Protein AF-V4AJW8-F1 (afdb_monomer)

Structure (mmCIF, N/CA/C/O backbone):
data_AF-V4AJW8-F1
#
_entry.id   AF-V4AJW8-F1
#
loop_
_atom_site.group_PDB
_atom_site.id
_atom_site.type_symbol
_atom_site.label_atom_id
_atom_site.label_alt_id
_atom_site.label_comp_id
_atom_site.label_asym_id
_atom_site.label_entity_id
_atom_site.label_seq_id
_atom_site.pdbx_PDB_ins_code
_atom_site.Cartn_x
_atom_site.Cartn_y
_atom_site.Cartn_z
_atom_site.occupancy
_atom_site.B_iso_or_equiv
_atom_site.auth_seq_id
_atom_site.auth_comp_id
_atom_site.auth_asym_id
_atom_site.auth_atom_id
_atom_site.pdbx_PDB_model_num
ATOM 1 N N . MET A 1 1 ? 20.890 -44.253 -2.745 1.00 39.94 1 MET A N 1
ATOM 2 C CA . MET A 1 1 ? 19.646 -43.599 -2.286 1.00 39.94 1 MET A CA 1
ATOM 3 C C . MET A 1 1 ? 20.013 -42.708 -1.111 1.00 39.94 1 MET A C 1
ATOM 5 O O . MET A 1 1 ? 20.286 -43.226 -0.040 1.00 39.94 1 MET A O 1
ATOM 9 N N . GLY A 1 2 ? 20.185 -41.406 -1.350 1.00 40.75 2 GLY A N 1
ATOM 10 C CA . GLY A 1 2 ? 20.563 -40.445 -0.312 1.00 40.75 2 GLY A CA 1
ATOM 11 C C . GLY A 1 2 ? 19.315 -39.836 0.317 1.00 40.75 2 GLY A C 1
ATOM 12 O O . GLY A 1 2 ? 18.495 -39.264 -0.400 1.00 40.75 2 GLY A O 1
ATOM 13 N N . ASN A 1 3 ? 19.167 -39.984 1.633 1.00 36.94 3 ASN A N 1
ATOM 14 C CA . ASN A 1 3 ? 18.118 -39.325 2.406 1.00 36.94 3 ASN A CA 1
ATOM 15 C C . ASN A 1 3 ? 18.301 -37.806 2.308 1.00 36.94 3 ASN A C 1
ATOM 17 O O . ASN A 1 3 ? 19.356 -37.284 2.668 1.00 36.94 3 ASN A O 1
ATOM 21 N N . ARG A 1 4 ? 17.276 -37.097 1.820 1.00 37.12 4 ARG A N 1
ATOM 22 C CA . ARG A 1 4 ? 17.218 -35.637 1.930 1.00 37.12 4 ARG A CA 1
ATOM 23 C C . ARG A 1 4 ? 17.074 -35.272 3.413 1.00 37.12 4 ARG A C 1
ATOM 25 O O . ARG A 1 4 ? 16.238 -35.883 4.083 1.00 37.12 4 ARG A O 1
ATOM 32 N N . PRO A 1 5 ? 17.862 -34.320 3.936 1.00 43.03 5 PRO A N 1
ATOM 33 C CA . PRO A 1 5 ? 17.690 -33.844 5.300 1.00 43.03 5 PRO A CA 1
ATOM 34 C C . PRO A 1 5 ? 16.292 -33.236 5.435 1.00 43.03 5 PRO A C 1
ATOM 36 O O . PRO A 1 5 ? 15.869 -32.435 4.601 1.00 43.03 5 PRO A O 1
ATOM 39 N N . GLY A 1 6 ? 15.557 -33.689 6.452 1.00 36.72 6 GLY A N 1
ATOM 40 C CA . GLY A 1 6 ? 14.215 -33.203 6.744 1.00 36.72 6 GLY A CA 1
ATOM 41 C C . GLY A 1 6 ? 14.236 -31.698 6.981 1.00 36.72 6 GLY A C 1
ATOM 42 O O . GLY A 1 6 ? 15.128 -31.187 7.660 1.00 36.72 6 GLY A O 1
ATOM 43 N N . HIS A 1 7 ? 13.256 -30.996 6.411 1.00 39.97 7 HIS A N 1
ATOM 44 C CA . HIS A 1 7 ? 12.983 -29.606 6.750 1.00 39.97 7 HIS A CA 1
ATOM 45 C C . HIS A 1 7 ? 12.752 -29.521 8.261 1.00 39.97 7 HIS A C 1
ATOM 47 O O . HIS A 1 7 ? 11.721 -29.961 8.766 1.00 39.97 7 HIS A O 1
ATOM 53 N N . GLN A 1 8 ? 13.738 -29.000 8.990 1.00 39.62 8 GLN A N 1
ATOM 54 C CA . GLN A 1 8 ? 13.546 -28.617 10.378 1.00 39.62 8 GLN A CA 1
ATOM 55 C C . GLN A 1 8 ? 12.497 -27.506 10.392 1.00 39.62 8 GLN A C 1
ATOM 57 O O . GLN A 1 8 ? 12.676 -26.472 9.746 1.00 39.62 8 GLN A O 1
ATOM 62 N N . HIS A 1 9 ? 11.388 -27.749 11.092 1.00 41.84 9 HIS A N 1
ATOM 63 C CA . HIS A 1 9 ? 10.413 -26.720 11.429 1.00 41.84 9 HIS A CA 1
ATOM 64 C C . HIS A 1 9 ? 11.163 -25.625 12.196 1.00 41.84 9 HIS A C 1
ATOM 66 O O . HIS A 1 9 ? 11.508 -25.807 13.361 1.00 41.84 9 HIS A O 1
ATOM 72 N N . ARG A 1 10 ? 11.483 -24.511 11.528 1.00 49.38 10 ARG A N 1
ATOM 73 C CA . ARG A 1 10 ? 11.913 -23.299 12.224 1.00 49.38 10 ARG A CA 1
ATOM 74 C C . ARG A 1 10 ? 10.714 -22.823 13.034 1.00 49.38 10 ARG A C 1
ATOM 76 O O . ARG A 1 10 ? 9.663 -22.547 12.456 1.00 49.38 10 ARG A O 1
ATOM 83 N N . GLU A 1 11 ? 10.863 -22.788 14.353 1.00 46.56 11 GLU A N 1
ATOM 84 C CA . GLU A 1 11 ? 9.905 -22.116 15.225 1.00 46.56 11 GLU A CA 1
ATOM 85 C C . GLU A 1 11 ? 9.761 -20.660 14.769 1.00 46.56 11 GLU A C 1
ATOM 87 O O . GLU A 1 11 ? 10.739 -20.025 14.360 1.00 46.56 11 GLU A O 1
ATOM 92 N N . SER A 1 12 ? 8.521 -20.164 14.762 1.00 48.50 12 SER A N 1
ATOM 93 C CA . SER A 1 12 ? 8.233 -18.779 14.397 1.00 48.50 12 SER A CA 1
ATOM 94 C C . SER A 1 12 ? 9.013 -17.851 15.335 1.00 48.50 12 SER A C 1
ATOM 96 O O . SER A 1 12 ? 8.936 -18.048 16.548 1.00 48.50 12 SER A O 1
ATOM 98 N N . PRO A 1 13 ? 9.740 -16.843 14.820 1.00 54.84 13 PRO A N 1
ATOM 99 C CA . PRO A 1 13 ? 10.517 -15.929 15.657 1.00 54.84 13 PRO A CA 1
ATOM 100 C C . PRO A 1 13 ? 9.647 -15.093 16.610 1.00 54.84 13 PRO A C 1
ATOM 102 O O . PRO A 1 13 ? 10.172 -14.530 17.566 1.00 54.84 13 PRO A O 1
ATOM 105 N N . TYR A 1 14 ? 8.328 -15.047 16.390 1.00 52.28 14 TYR A N 1
ATOM 106 C CA . TYR A 1 14 ? 7.396 -14.279 17.209 1.00 52.28 14 TYR A CA 1
ATOM 107 C C . TYR A 1 14 ? 6.409 -15.182 17.963 1.00 52.28 14 TYR A C 1
ATOM 109 O O . TYR A 1 14 ? 5.739 -16.015 17.336 1.00 52.28 14 TYR A O 1
ATOM 117 N N . PRO A 1 15 ? 6.271 -15.008 19.294 1.00 50.00 15 PRO A N 1
ATOM 118 C CA . PRO A 1 15 ? 5.238 -15.668 20.076 1.00 50.00 15 PRO A CA 1
ATOM 119 C C . PRO A 1 15 ? 3.877 -15.034 19.762 1.00 50.00 15 PRO A C 1
ATOM 121 O O . PRO A 1 15 ? 3.605 -13.890 20.114 1.00 50.00 15 PRO A O 1
ATOM 124 N N . GLY A 1 16 ? 3.007 -15.785 19.096 1.00 60.69 16 GLY A N 1
ATOM 125 C CA . GLY A 1 16 ? 1.659 -15.347 18.755 1.00 60.69 16 GLY A CA 1
ATOM 126 C C . GLY A 1 16 ? 0.885 -16.440 18.023 1.00 60.69 16 GLY A C 1
ATOM 127 O O . GLY A 1 16 ? 1.484 -17.428 17.585 1.00 60.69 16 GLY A O 1
ATOM 128 N N . PRO A 1 17 ? -0.447 -16.307 17.901 1.00 68.12 17 PRO A N 1
ATOM 129 C CA . PRO A 1 17 ? -1.207 -17.180 17.020 1.00 68.12 17 PRO A CA 1
ATOM 130 C C . PRO A 1 17 ? -0.653 -17.050 15.600 1.00 68.12 17 PRO A C 1
ATOM 132 O O . PRO A 1 17 ? -0.341 -15.948 15.149 1.00 68.12 17 PRO A O 1
ATOM 135 N N . SER A 1 18 ? -0.517 -18.175 14.897 1.00 75.25 18 SER A N 1
ATOM 136 C CA . SER A 1 18 ? -0.103 -18.139 13.499 1.00 75.25 18 SER A CA 1
ATOM 137 C C . SER A 1 18 ? -1.112 -17.307 12.700 1.00 75.25 18 SER A C 1
ATOM 139 O O . SER A 1 18 ? -2.313 -17.569 12.813 1.00 75.25 18 SER A O 1
ATOM 141 N N . PRO A 1 19 ? -0.661 -16.308 11.923 1.00 81.75 19 PRO A N 1
ATOM 142 C CA . PRO A 1 19 ? -1.558 -15.566 11.050 1.00 81.75 19 PRO A CA 1
ATOM 143 C C . PRO A 1 19 ? -2.215 -16.527 10.052 1.00 81.75 19 PRO A C 1
ATOM 145 O O . PRO A 1 19 ? -1.544 -17.376 9.461 1.00 81.75 19 PRO A O 1
ATOM 148 N N . ASP A 1 20 ? -3.532 -16.403 9.886 1.00 88.75 20 ASP A N 1
ATOM 149 C CA . ASP A 1 20 ? -4.281 -17.137 8.866 1.00 88.75 20 ASP A CA 1
ATOM 150 C C . ASP A 1 20 ? -4.356 -16.278 7.600 1.00 88.75 20 ASP A C 1
ATOM 152 O O . ASP A 1 20 ? -4.819 -15.133 7.635 1.00 88.75 20 ASP A O 1
ATOM 156 N N . TYR A 1 21 ? -3.865 -16.825 6.490 1.00 88.94 21 TYR A N 1
ATOM 157 C CA . TYR A 1 21 ? -3.778 -16.140 5.206 1.00 88.94 21 TYR A CA 1
ATOM 158 C C . TYR A 1 21 ? -4.666 -16.812 4.167 1.00 88.94 21 TYR A C 1
ATOM 160 O O . TYR A 1 21 ? -4.736 -18.037 4.067 1.00 88.94 21 TYR A O 1
ATOM 168 N N . ARG A 1 22 ? -5.278 -15.996 3.308 1.00 90.44 22 ARG A N 1
ATOM 169 C CA . ARG A 1 22 ? -6.005 -16.461 2.125 1.00 90.44 22 ARG A CA 1
ATOM 170 C C . ARG A 1 22 ? -5.454 -15.817 0.872 1.00 90.44 22 ARG A C 1
ATOM 172 O O . ARG A 1 22 ? -5.307 -14.602 0.802 1.00 90.44 22 ARG A O 1
ATOM 179 N N . PHE A 1 23 ? -5.227 -16.650 -0.131 1.00 89.25 23 PHE A N 1
ATOM 180 C CA . PHE A 1 23 ? -4.719 -16.248 -1.433 1.00 89.25 23 PHE A CA 1
ATOM 181 C C . PHE A 1 23 ? -5.858 -16.312 -2.443 1.00 89.25 23 PHE A C 1
ATOM 183 O O . PHE A 1 23 ? -6.475 -17.364 -2.624 1.00 89.25 23 PHE A O 1
ATOM 190 N N . ILE A 1 24 ? -6.152 -15.187 -3.086 1.00 87.75 24 ILE A N 1
ATOM 191 C CA . ILE A 1 24 ? -7.233 -15.073 -4.064 1.00 87.75 24 ILE A CA 1
ATOM 192 C C . ILE A 1 24 ? -6.617 -14.704 -5.399 1.00 87.75 24 ILE A C 1
ATOM 194 O O . ILE A 1 24 ? -6.067 -13.618 -5.563 1.00 87.75 24 ILE A O 1
ATOM 198 N N . ASN A 1 25 ? -6.738 -15.607 -6.365 1.00 86.31 25 ASN A N 1
ATOM 199 C CA . ASN A 1 25 ? -6.319 -15.328 -7.728 1.00 86.31 25 ASN A CA 1
ATOM 200 C C . ASN A 1 25 ? -7.398 -14.487 -8.420 1.00 86.31 25 ASN A C 1
ATOM 202 O O . ASN A 1 25 ? -8.564 -14.879 -8.481 1.00 86.31 25 ASN A O 1
ATOM 206 N N . LEU A 1 26 ? -6.995 -13.335 -8.941 1.00 82.25 26 LEU A N 1
ATOM 207 C CA . LEU A 1 26 ? -7.813 -12.424 -9.722 1.00 82.25 26 LEU A CA 1
ATOM 208 C C . LEU A 1 26 ? -7.323 -12.441 -11.164 1.00 82.25 26 LEU A C 1
ATOM 210 O O . LEU A 1 26 ? -6.130 -12.307 -11.439 1.00 82.25 26 LEU A O 1
ATOM 214 N N . GLU A 1 27 ? -8.257 -12.541 -12.098 1.00 74.62 27 GLU A N 1
ATOM 215 C CA . GLU A 1 27 ? -7.970 -12.317 -13.507 1.00 74.62 27 GLU A CA 1
ATOM 216 C C . GLU A 1 27 ? -8.371 -10.883 -13.858 1.00 74.62 27 GLU A C 1
ATOM 218 O O . GLU A 1 27 ? -9.549 -10.521 -13.810 1.00 74.62 27 GLU A O 1
ATOM 223 N N . ILE A 1 28 ? -7.385 -10.053 -14.198 1.00 68.56 28 ILE A N 1
ATOM 224 C CA . ILE A 1 28 ? -7.622 -8.699 -14.701 1.00 68.56 28 ILE A CA 1
ATOM 225 C C . ILE A 1 28 ? -7.338 -8.719 -16.203 1.00 68.56 28 ILE A C 1
ATOM 227 O O . ILE A 1 28 ? -6.232 -9.057 -16.633 1.00 68.56 28 ILE A O 1
ATOM 231 N N . GLY A 1 29 ? -8.354 -8.414 -17.013 1.00 60.91 29 GLY A N 1
ATOM 232 C CA . GLY A 1 29 ? -8.179 -8.256 -18.454 1.00 60.91 29 GLY A CA 1
ATOM 233 C C . GLY A 1 29 ? -7.356 -7.005 -18.755 1.00 60.91 29 GLY A C 1
ATOM 234 O O . GLY A 1 29 ? -7.620 -5.943 -18.194 1.00 60.91 29 GLY A O 1
ATOM 235 N N . ALA A 1 30 ? -6.368 -7.105 -19.643 1.00 56.78 30 ALA A N 1
ATOM 236 C CA . ALA A 1 30 ? -5.599 -5.947 -20.085 1.00 56.78 30 ALA A CA 1
ATOM 237 C C . ALA A 1 30 ? -6.527 -4.875 -20.684 1.00 56.78 30 ALA A C 1
ATOM 239 O O . ALA A 1 30 ? -7.340 -5.162 -21.562 1.00 56.78 30 ALA A O 1
ATOM 240 N N . GLY A 1 31 ? -6.420 -3.644 -20.180 1.00 54.81 31 GLY A N 1
ATOM 241 C CA . GLY A 1 31 ? -7.263 -2.519 -20.595 1.00 54.81 31 GLY A CA 1
ATOM 242 C C . GLY A 1 31 ? -8.687 -2.523 -20.026 1.00 54.81 31 GLY A C 1
ATOM 243 O O . GLY A 1 31 ? -9.440 -1.597 -20.316 1.00 54.81 31 GLY A O 1
ATOM 244 N N . GLN A 1 32 ? -9.069 -3.514 -19.212 1.00 54.81 32 GLN A N 1
ATOM 245 C CA . GLN A 1 32 ? -10.285 -3.425 -18.406 1.00 54.81 32 GLN A CA 1
ATOM 246 C C . GLN A 1 32 ? -9.971 -2.755 -17.074 1.00 54.81 32 GLN A C 1
ATOM 248 O O . GLN A 1 32 ? -9.013 -3.106 -16.384 1.00 54.81 32 GLN A O 1
ATOM 253 N N . GLU A 1 33 ? -10.807 -1.788 -16.705 1.00 58.75 33 GLU A N 1
ATOM 254 C CA . GLU A 1 33 ? -10.824 -1.261 -15.351 1.00 58.75 33 GLU A CA 1
ATOM 255 C C . GLU A 1 33 ? -11.027 -2.412 -14.359 1.00 58.75 33 GLU A C 1
ATOM 257 O O . GLU A 1 33 ? -11.889 -3.273 -14.548 1.00 58.75 33 GLU A O 1
ATOM 262 N N . MET A 1 34 ? -10.282 -2.405 -13.255 1.00 60.19 34 MET A N 1
ATOM 263 C CA . MET A 1 34 ? -10.395 -3.403 -12.185 1.00 60.19 34 MET A CA 1
ATOM 264 C C . MET A 1 34 ? -11.781 -3.414 -11.477 1.00 60.19 34 MET A C 1
ATOM 266 O O . MET A 1 34 ? -12.018 -4.175 -10.540 1.00 60.19 34 MET A O 1
ATOM 270 N N . MET A 1 35 ? -12.729 -2.589 -11.927 1.00 57.59 35 MET A N 1
ATOM 271 C CA . MET A 1 35 ? -13.575 -1.736 -11.084 1.00 57.59 35 MET A CA 1
ATOM 272 C C . MET A 1 35 ? -14.944 -2.299 -10.669 1.00 57.59 35 MET A C 1
ATOM 274 O O . MET A 1 35 ? -15.803 -1.539 -10.244 1.00 57.59 35 MET A O 1
ATOM 278 N N . SER A 1 36 ? -15.203 -3.608 -10.711 1.00 57.16 36 SER A N 1
ATOM 279 C CA . SER A 1 36 ? -16.405 -4.112 -10.000 1.00 57.16 36 SER A CA 1
ATOM 280 C C . SER A 1 36 ? -16.316 -5.567 -9.581 1.00 57.16 36 SER A C 1
ATOM 282 O O . SER A 1 36 ? -16.271 -5.863 -8.391 1.00 57.16 36 SER A O 1
ATOM 284 N N . ARG A 1 37 ? -16.223 -6.492 -10.542 1.00 60.62 37 ARG A N 1
ATOM 285 C CA . ARG A 1 37 ? -16.269 -7.936 -10.248 1.00 60.62 37 ARG A CA 1
ATOM 286 C C . ARG A 1 37 ? -15.126 -8.404 -9.346 1.00 60.62 37 ARG A C 1
ATOM 288 O O . ARG A 1 37 ? -15.341 -9.231 -8.464 1.00 60.62 37 ARG A O 1
ATOM 295 N N . ASN A 1 38 ? -13.929 -7.856 -9.548 1.00 74.62 38 ASN A N 1
ATOM 296 C CA . ASN A 1 38 ? -12.764 -8.200 -8.735 1.00 74.62 38 ASN A CA 1
ATOM 297 C C . ASN A 1 38 ? -12.835 -7.539 -7.352 1.00 74.62 38 ASN A C 1
ATOM 299 O O . ASN A 1 38 ? -12.497 -8.173 -6.358 1.00 74.62 38 ASN A O 1
ATOM 303 N N . VAL A 1 39 ? -13.367 -6.316 -7.268 1.00 78.56 39 VAL A N 1
ATOM 304 C CA . VAL A 1 39 ? -13.577 -5.609 -5.995 1.00 78.56 39 VAL A CA 1
ATOM 305 C C . VAL A 1 39 ? -14.578 -6.347 -5.115 1.00 78.56 39 VAL A C 1
ATOM 307 O O . VAL A 1 39 ? -14.312 -6.555 -3.939 1.00 78.56 39 VAL A O 1
ATOM 310 N N . GLU A 1 40 ? -15.695 -6.811 -5.678 1.00 81.88 40 GLU A N 1
ATOM 311 C CA . GLU A 1 40 ? -16.688 -7.604 -4.943 1.00 81.88 40 GLU A CA 1
ATOM 312 C C . GLU A 1 40 ? -16.109 -8.926 -4.429 1.00 81.88 40 GLU A C 1
ATOM 314 O O . GLU A 1 40 ? -16.401 -9.335 -3.302 1.00 81.88 40 GLU A O 1
ATOM 319 N N . ALA A 1 41 ? -15.273 -9.593 -5.234 1.00 85.25 41 ALA A N 1
ATOM 320 C CA . ALA A 1 41 ? -14.595 -10.817 -4.822 1.00 85.25 41 ALA A CA 1
ATOM 321 C C . ALA A 1 41 ? -13.670 -10.570 -3.619 1.00 85.25 41 ALA A C 1
ATOM 323 O O . ALA A 1 41 ? -13.691 -11.352 -2.670 1.00 85.25 41 ALA A O 1
ATOM 324 N N . LEU A 1 42 ? -12.924 -9.462 -3.621 1.00 87.12 42 LEU A N 1
ATOM 325 C CA . LEU A 1 42 ? -12.066 -9.062 -2.503 1.00 87.12 42 LEU A CA 1
ATOM 326 C C . LEU A 1 42 ? -12.877 -8.634 -1.274 1.00 87.12 42 LEU A C 1
ATOM 328 O O . LEU A 1 42 ? -12.633 -9.112 -0.165 1.00 87.12 42 LEU A O 1
ATOM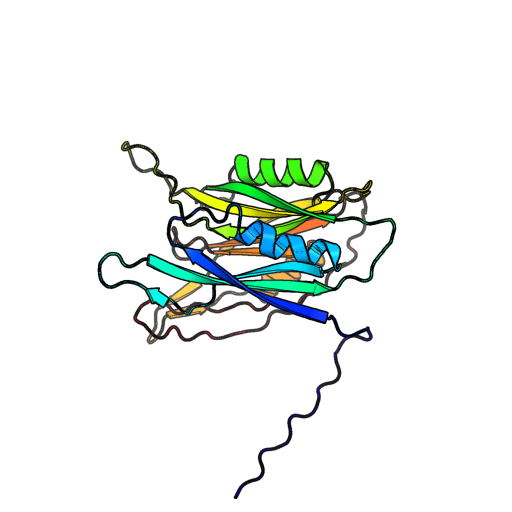 332 N N . ALA A 1 43 ? -13.882 -7.782 -1.472 1.00 88.69 43 ALA A N 1
ATOM 333 C CA . ALA A 1 43 ? -14.702 -7.215 -0.408 1.00 88.69 43 ALA A CA 1
ATOM 334 C C . ALA A 1 43 ? -15.555 -8.268 0.312 1.00 88.69 43 ALA A C 1
ATOM 336 O O . ALA A 1 43 ? -15.823 -8.119 1.502 1.00 88.69 43 ALA A O 1
ATOM 337 N N . ARG A 1 44 ? -15.949 -9.367 -0.351 1.00 90.62 44 ARG A N 1
ATOM 338 C CA . ARG A 1 44 ? -16.728 -10.449 0.282 1.00 90.62 44 ARG A CA 1
ATOM 339 C C . ARG A 1 44 ? -16.057 -10.990 1.544 1.00 90.62 44 ARG A C 1
ATOM 341 O O . ARG A 1 44 ? -16.740 -11.293 2.520 1.00 90.62 44 ARG A O 1
ATOM 348 N N . HIS A 1 45 ? -14.730 -11.068 1.539 1.00 91.31 45 HIS A N 1
ATOM 349 C CA . HIS A 1 45 ? -13.964 -11.628 2.647 1.00 91.31 45 HIS A CA 1
ATOM 350 C C . HIS A 1 45 ? -13.881 -10.703 3.867 1.00 91.31 45 HIS A C 1
ATOM 352 O O . HIS A 1 45 ? -13.593 -11.177 4.967 1.00 91.31 45 HIS A O 1
ATOM 358 N N . TYR A 1 46 ? -14.228 -9.421 3.725 1.00 92.25 46 TYR A N 1
ATOM 359 C CA . TYR A 1 46 ? -14.265 -8.498 4.858 1.00 92.25 46 TYR A CA 1
ATOM 360 C C . TYR A 1 46 ? -15.327 -8.877 5.894 1.00 92.25 46 TYR A C 1
ATOM 362 O O . TYR A 1 46 ? -15.099 -8.672 7.088 1.00 92.25 46 TYR A O 1
ATOM 370 N N . ASN A 1 47 ? -16.424 -9.504 5.455 1.00 89.12 47 ASN A N 1
ATOM 371 C CA . ASN A 1 47 ? -17.470 -10.038 6.334 1.00 89.12 47 ASN A CA 1
ATOM 372 C C . ASN A 1 47 ? -17.007 -11.264 7.138 1.00 89.12 47 ASN A C 1
ATOM 374 O O . ASN A 1 47 ? -17.627 -11.626 8.132 1.00 89.12 47 ASN A O 1
ATOM 378 N N . GLU A 1 48 ? -15.912 -11.900 6.719 1.00 91.19 48 GLU A N 1
ATOM 379 C CA . GLU A 1 48 ? -15.298 -13.048 7.392 1.00 91.19 48 GLU A CA 1
ATOM 380 C C . GLU A 1 48 ? -14.085 -12.632 8.246 1.00 91.19 48 GLU A C 1
ATOM 382 O O . GLU A 1 48 ? -13.315 -13.481 8.686 1.00 91.19 48 GLU A O 1
ATOM 387 N N . ASN A 1 49 ? -13.910 -11.325 8.480 1.00 90.19 49 ASN A N 1
ATOM 388 C CA . ASN A 1 49 ? -12.775 -10.711 9.184 1.00 90.19 49 ASN A CA 1
ATOM 389 C C . ASN A 1 49 ? -11.413 -10.882 8.500 1.00 90.19 49 ASN A C 1
ATOM 391 O O . ASN A 1 49 ? -10.369 -10.685 9.118 1.00 90.19 49 ASN A O 1
ATOM 395 N N . PHE A 1 50 ? -11.408 -11.185 7.206 1.00 92.81 50 PHE A N 1
ATOM 396 C CA . PHE A 1 50 ? -10.203 -11.096 6.395 1.00 92.81 50 PHE A CA 1
ATOM 397 C C . PHE A 1 50 ? -10.039 -9.665 5.876 1.00 92.81 50 PHE A C 1
ATOM 399 O O . PHE A 1 50 ? -11.001 -9.037 5.428 1.00 92.81 50 PHE A O 1
ATOM 406 N N . ARG A 1 51 ? -8.818 -9.137 5.948 1.00 92.31 51 ARG A N 1
ATOM 407 C CA . ARG A 1 51 ? -8.445 -7.822 5.413 1.00 92.31 51 ARG A CA 1
ATOM 408 C C . ARG A 1 51 ? -7.437 -8.002 4.298 1.00 92.31 51 ARG A C 1
ATOM 410 O O . ARG A 1 51 ? -6.568 -8.866 4.407 1.00 92.31 51 ARG A O 1
ATOM 417 N N . LEU A 1 52 ? -7.558 -7.195 3.250 1.00 93.00 52 LEU A N 1
ATOM 418 C CA . LEU A 1 52 ? -6.558 -7.176 2.193 1.00 93.00 52 LEU A CA 1
ATOM 419 C C . LEU A 1 52 ? -5.235 -6.678 2.782 1.00 93.00 52 LEU A C 1
ATOM 421 O O . LEU A 1 52 ? -5.205 -5.653 3.458 1.00 93.00 52 LEU A O 1
ATOM 425 N N . LEU A 1 53 ? -4.172 -7.451 2.572 1.00 90.25 53 LEU A N 1
ATOM 426 C CA . LEU A 1 53 ? -2.816 -7.114 2.992 1.00 90.25 53 LEU A CA 1
ATOM 427 C C . LEU A 1 53 ? -2.043 -6.488 1.833 1.00 90.25 53 LEU A C 1
ATOM 429 O O . LEU A 1 53 ? -1.454 -5.430 2.001 1.00 90.25 53 LEU A O 1
ATOM 433 N N . CYS A 1 54 ? -2.065 -7.135 0.668 1.00 88.25 54 CYS A N 1
ATOM 434 C CA . CYS A 1 54 ? -1.452 -6.632 -0.556 1.00 88.25 54 CYS A CA 1
ATOM 435 C C . CYS A 1 54 ? -2.054 -7.310 -1.793 1.00 88.25 54 CYS A C 1
ATOM 437 O O . CYS A 1 54 ? -2.725 -8.350 -1.700 1.00 88.25 54 CYS A O 1
ATOM 439 N N . LEU A 1 55 ? -1.791 -6.721 -2.958 1.00 86.88 55 LEU A N 1
ATOM 440 C CA . LEU A 1 55 ? -2.038 -7.320 -4.260 1.00 86.88 55 LEU A CA 1
ATOM 441 C C . LEU A 1 55 ? -0.687 -7.559 -4.939 1.00 86.88 55 LEU A C 1
ATOM 443 O O . LEU A 1 55 ? 0.163 -6.686 -4.951 1.00 86.88 55 LEU A O 1
ATOM 447 N N . ASN A 1 56 ? -0.474 -8.756 -5.480 1.00 81.19 56 ASN A N 1
ATOM 448 C CA . ASN A 1 56 ? 0.759 -9.094 -6.182 1.00 81.19 56 ASN A CA 1
ATOM 449 C C . ASN A 1 56 ? 0.457 -9.455 -7.632 1.00 81.19 56 ASN A C 1
ATOM 451 O O . ASN A 1 56 ? -0.332 -10.363 -7.908 1.00 81.19 56 ASN A O 1
ATOM 455 N N . LYS A 1 57 ? 1.137 -8.806 -8.578 1.00 74.69 57 LYS A N 1
ATOM 456 C CA . LYS A 1 57 ? 1.132 -9.228 -9.984 1.00 74.69 57 LYS A CA 1
ATOM 457 C C . LYS A 1 57 ? 1.950 -10.507 -10.117 1.00 74.69 57 LYS A C 1
ATOM 459 O O . LYS A 1 57 ? 3.149 -10.519 -9.856 1.00 74.69 57 LYS A O 1
ATOM 464 N N . THR A 1 58 ? 1.314 -11.594 -10.540 1.00 66.50 58 THR A N 1
ATOM 465 C CA . THR A 1 58 ? 2.026 -12.847 -10.809 1.00 66.50 58 THR A CA 1
ATOM 466 C C . THR A 1 58 ? 2.521 -12.858 -12.255 1.00 66.50 58 THR A C 1
ATOM 468 O O . THR A 1 58 ? 1.822 -12.434 -13.174 1.00 66.50 58 THR A O 1
ATOM 471 N N . LEU A 1 59 ? 3.744 -13.345 -12.470 1.00 56.84 59 LEU A N 1
ATOM 472 C CA . LEU A 1 59 ? 4.463 -13.265 -13.754 1.00 56.84 59 LEU A CA 1
ATOM 473 C C . LEU A 1 59 ? 3.900 -14.169 -14.869 1.00 56.84 59 LEU A C 1
ATOM 475 O O . LEU A 1 59 ? 4.488 -14.272 -15.941 1.00 56.84 59 LEU A O 1
ATOM 479 N N . SER A 1 60 ? 2.768 -14.838 -14.652 1.00 54.97 60 SER A N 1
ATOM 480 C CA . SER A 1 60 ? 2.210 -15.791 -15.614 1.00 54.97 60 SER A CA 1
ATOM 481 C C . SER A 1 60 ? 1.282 -15.096 -16.614 1.00 54.97 60 SER A C 1
ATOM 483 O O . SER A 1 60 ? 0.070 -15.072 -16.454 1.00 54.97 60 SER A O 1
ATOM 485 N N . GLN A 1 61 ? 1.822 -14.528 -17.693 1.00 53.12 61 GLN A N 1
ATOM 486 C CA . GLN A 1 61 ? 0.961 -14.040 -18.775 1.00 53.12 61 GLN A CA 1
ATOM 487 C C . GLN A 1 61 ? 0.270 -15.227 -19.456 1.00 53.12 61 GLN A C 1
ATOM 489 O O . GLN A 1 61 ? 0.922 -16.130 -19.977 1.00 53.12 61 GLN A O 1
ATOM 494 N N . THR A 1 62 ? -1.063 -15.235 -19.460 1.00 51.66 62 THR A N 1
ATOM 495 C CA . THR A 1 62 ? -1.836 -16.213 -20.235 1.00 51.66 62 THR A CA 1
ATOM 496 C C . THR A 1 62 ? -2.453 -15.520 -21.441 1.00 51.66 62 THR A C 1
ATOM 498 O O . THR A 1 62 ? -3.292 -14.625 -21.319 1.00 51.66 62 THR A O 1
ATOM 501 N N . HIS A 1 63 ? -2.021 -15.929 -22.634 1.00 51.00 63 HIS A N 1
ATOM 502 C CA . HIS A 1 63 ? -2.659 -15.532 -23.883 1.00 51.00 63 HIS A CA 1
ATOM 503 C C . HIS A 1 63 ? -3.922 -16.370 -24.081 1.00 51.00 63 HIS A C 1
ATOM 505 O O . HIS A 1 63 ? -3.852 -17.596 -24.163 1.00 51.00 63 HIS A O 1
ATOM 511 N N . SER A 1 64 ? -5.081 -15.717 -24.174 1.00 48.28 64 SER A N 1
ATOM 512 C CA . SER A 1 64 ? -6.336 -16.383 -24.521 1.00 48.28 64 SER A CA 1
ATOM 513 C C . SER A 1 64 ? -6.955 -15.752 -25.769 1.00 48.28 64 SER A C 1
ATOM 515 O O . SER A 1 64 ? -7.147 -14.536 -25.822 1.00 48.28 64 SER A O 1
ATOM 517 N N . GLY A 1 65 ? -7.266 -16.592 -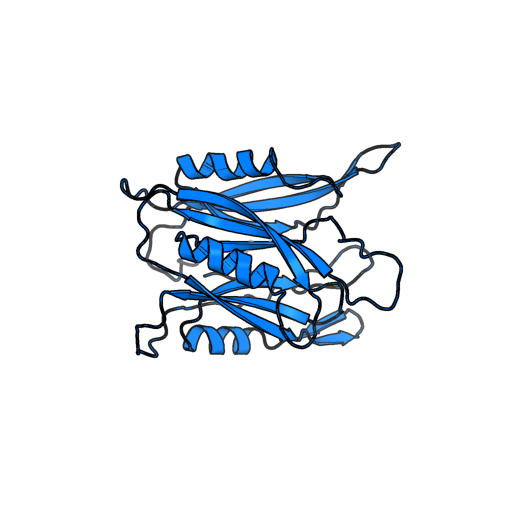26.766 1.00 47.19 65 GLY A N 1
ATOM 518 C CA . GLY A 1 65 ? -8.008 -16.236 -27.983 1.00 47.19 65 GLY A CA 1
ATOM 519 C C . GLY A 1 65 ? -7.195 -16.293 -29.287 1.00 47.19 65 GLY A C 1
ATOM 520 O O . GLY A 1 65 ? -6.084 -15.786 -29.363 1.00 47.19 65 GLY A O 1
ATOM 521 N N . MET A 1 66 ? -7.781 -16.880 -30.343 1.00 50.69 66 MET A N 1
ATOM 522 C CA . MET A 1 66 ? -7.185 -16.983 -31.693 1.00 50.69 66 MET A CA 1
ATOM 523 C C . MET A 1 66 ? -7.344 -15.717 -32.559 1.00 50.69 66 MET A C 1
ATOM 525 O O . MET A 1 66 ? -6.702 -15.620 -33.599 1.00 50.69 66 MET A O 1
ATOM 529 N N . VAL A 1 67 ? -8.209 -14.768 -32.176 1.00 54.88 67 VAL A N 1
ATOM 530 C CA . VAL A 1 67 ? -8.626 -13.648 -33.058 1.00 54.88 67 VAL A CA 1
ATOM 531 C C . VAL A 1 67 ? -8.488 -12.268 -32.393 1.00 54.88 67 VAL A C 1
ATOM 533 O O . VAL A 1 67 ? -8.452 -11.247 -33.070 1.00 54.88 67 VAL A O 1
ATOM 536 N N . SER A 1 68 ? -8.340 -12.218 -31.068 1.00 45.44 68 SER A N 1
ATOM 537 C CA . SER A 1 68 ? -7.981 -11.013 -30.318 1.00 45.44 68 SER A CA 1
ATOM 538 C C . SER A 1 68 ? -7.290 -11.463 -29.029 1.00 45.44 68 SER A C 1
ATOM 540 O O . SER A 1 68 ? -7.955 -12.086 -28.197 1.00 45.44 68 SER A O 1
ATOM 542 N N . PRO A 1 69 ? -5.970 -11.260 -28.873 1.00 51.97 69 PRO A N 1
ATOM 543 C CA . PRO A 1 69 ? -5.273 -11.702 -27.676 1.00 51.97 69 PRO A CA 1
ATOM 544 C C . PRO A 1 69 ? -5.722 -10.829 -26.503 1.00 51.97 69 PRO A C 1
ATOM 546 O O . PRO A 1 69 ? -5.269 -9.699 -26.342 1.00 51.97 69 PRO A O 1
ATOM 549 N N . THR A 1 70 ? -6.621 -11.353 -25.669 1.00 52.56 70 THR A N 1
ATOM 550 C CA . THR A 1 70 ? -6.871 -10.743 -24.362 1.00 52.56 70 THR A CA 1
ATOM 551 C C . THR A 1 70 ? -5.746 -11.204 -23.451 1.00 52.56 70 THR A C 1
ATOM 553 O O . THR A 1 70 ? -5.673 -12.382 -23.099 1.00 52.56 70 THR A O 1
ATOM 556 N N . ILE A 1 71 ? -4.836 -10.293 -23.111 1.00 55.34 71 ILE A N 1
ATOM 557 C CA . ILE A 1 71 ? -3.794 -10.565 -22.123 1.00 55.34 71 ILE A CA 1
ATOM 558 C C . ILE A 1 71 ? -4.480 -10.549 -20.758 1.00 55.34 71 ILE A C 1
ATOM 560 O O . ILE A 1 71 ? -5.005 -9.518 -20.336 1.00 55.34 71 ILE A O 1
ATOM 564 N N . LYS A 1 72 ? -4.524 -11.698 -20.083 1.00 60.59 72 LYS A N 1
ATOM 565 C CA . LYS A 1 72 ? -4.920 -11.755 -18.676 1.00 60.59 72 LYS A CA 1
ATOM 566 C C . LYS A 1 72 ? -3.667 -11.593 -17.833 1.00 60.59 72 LYS A C 1
ATOM 568 O O . LYS A 1 72 ? -2.716 -12.356 -17.999 1.00 60.59 72 LYS A O 1
ATOM 573 N N . VAL A 1 73 ? -3.675 -10.605 -16.943 1.00 61.00 73 VAL A N 1
ATOM 574 C CA . VAL A 1 73 ? -2.627 -10.441 -15.934 1.00 61.00 73 VAL A CA 1
ATOM 575 C C . VAL A 1 73 ? -3.145 -11.090 -14.653 1.00 61.00 73 VAL A C 1
ATOM 577 O O . VAL A 1 73 ? -4.066 -10.544 -14.031 1.00 61.00 73 VAL A O 1
ATOM 580 N N . PRO A 1 74 ? -2.636 -12.273 -14.268 1.00 69.19 74 PRO A N 1
ATOM 581 C CA . PRO A 1 74 ? -3.039 -12.885 -13.019 1.00 69.19 74 PRO A CA 1
ATOM 582 C C . PRO A 1 74 ? -2.472 -12.074 -11.861 1.00 69.19 74 PRO A C 1
ATOM 584 O O . PRO A 1 74 ? -1.265 -11.851 -11.749 1.00 69.19 74 PRO A O 1
ATOM 587 N N . ASN A 1 75 ? -3.367 -11.622 -10.998 1.00 77.81 75 ASN A N 1
ATOM 588 C CA . ASN A 1 75 ? -3.028 -10.978 -9.743 1.00 77.81 75 ASN A CA 1
ATOM 589 C C . ASN A 1 75 ? -3.370 -11.941 -8.610 1.00 77.81 75 ASN A C 1
ATOM 591 O O . ASN A 1 75 ? -4.325 -12.707 -8.708 1.00 77.81 75 ASN A O 1
ATOM 595 N N . GLN A 1 76 ? -2.603 -11.907 -7.534 1.00 84.62 76 GLN A N 1
ATOM 596 C CA . GLN A 1 76 ? -2.890 -12.646 -6.321 1.00 84.62 76 GLN A CA 1
ATOM 597 C C . GLN A 1 76 ? -3.088 -11.647 -5.192 1.00 84.62 76 GLN A C 1
ATOM 599 O O . GLN A 1 76 ? -2.152 -10.963 -4.788 1.00 84.62 76 GLN A O 1
ATOM 604 N N . ALA A 1 77 ? -4.312 -11.564 -4.687 1.00 88.25 77 ALA A N 1
ATOM 605 C CA . ALA A 1 77 ? -4.586 -10.851 -3.454 1.00 88.25 77 ALA A CA 1
ATOM 606 C C . ALA A 1 77 ? -4.249 -11.744 -2.268 1.00 88.25 77 ALA A C 1
ATOM 608 O O . ALA A 1 77 ? -4.642 -12.915 -2.229 1.00 88.25 77 ALA A O 1
ATOM 609 N N . ILE A 1 78 ? -3.540 -11.173 -1.302 1.00 90.00 78 ILE A N 1
ATOM 610 C CA . ILE A 1 78 ? -3.238 -11.816 -0.032 1.00 90.00 78 ILE A CA 1
ATOM 611 C C . ILE A 1 78 ? -4.107 -11.143 1.017 1.00 90.00 78 ILE A C 1
ATOM 613 O O . ILE A 1 78 ? -3.987 -9.946 1.265 1.00 90.00 78 ILE A O 1
ATOM 617 N N . ASN A 1 79 ? -4.985 -11.920 1.635 1.00 90.00 79 ASN A N 1
ATOM 618 C CA . ASN A 1 79 ? -5.799 -11.476 2.750 1.00 90.00 79 ASN A CA 1
ATOM 619 C C . ASN A 1 79 ? -5.281 -12.088 4.048 1.00 90.00 79 ASN A C 1
ATOM 621 O O . ASN A 1 79 ? -4.937 -13.269 4.078 1.00 90.00 79 ASN A O 1
ATOM 625 N N . ILE A 1 80 ? -5.301 -11.314 5.126 1.00 91.38 80 ILE A N 1
ATOM 626 C CA . ILE A 1 80 ? -4.950 -11.762 6.474 1.00 91.38 80 ILE A CA 1
ATOM 627 C C . ILE A 1 80 ? -6.189 -11.756 7.366 1.00 91.38 80 ILE A C 1
ATOM 629 O O . ILE A 1 80 ? -6.974 -10.803 7.351 1.00 91.38 80 ILE A O 1
ATOM 633 N N . TYR A 1 81 ? -6.381 -12.818 8.141 1.00 90.94 81 TYR A N 1
ATOM 634 C CA . TYR A 1 81 ? -7.411 -12.860 9.170 1.00 90.94 81 TYR A CA 1
ATOM 635 C C . TYR A 1 81 ? -7.065 -11.896 10.303 1.00 90.94 81 TYR A C 1
ATOM 637 O O . TYR A 1 81 ? -5.957 -11.918 10.844 1.00 90.94 81 TYR A O 1
ATOM 645 N N . ARG A 1 82 ? -8.036 -11.081 10.708 1.00 86.25 82 ARG A N 1
ATOM 646 C CA . ARG A 1 82 ? -7.972 -10.311 11.948 1.00 86.25 82 ARG A CA 1
ATOM 647 C C . ARG A 1 82 ? -9.001 -10.848 12.923 1.00 86.25 82 ARG A C 1
ATOM 649 O O . ARG A 1 82 ? -10.139 -11.117 12.551 1.00 86.25 82 ARG A O 1
ATOM 656 N N . SER A 1 83 ? -8.601 -10.984 14.183 1.00 85.19 83 SER A N 1
ATOM 657 C CA . SER A 1 83 ? -9.528 -11.371 15.242 1.00 85.19 83 SER A CA 1
ATOM 658 C C . SER A 1 83 ? -10.720 -10.407 15.265 1.00 85.19 83 SER A C 1
ATOM 660 O O . SER A 1 83 ? -10.504 -9.194 15.283 1.00 85.19 83 SER A O 1
ATOM 662 N N . PRO A 1 84 ? -11.964 -10.913 15.251 1.00 83.00 84 PRO A N 1
ATOM 663 C CA . PRO A 1 84 ? -13.143 -10.067 15.220 1.00 83.00 84 PRO A CA 1
ATOM 664 C C . PRO A 1 84 ? -13.199 -9.205 16.476 1.00 83.00 84 PRO A C 1
ATOM 666 O O . PRO A 1 84 ? -13.222 -9.721 17.594 1.00 83.00 84 PRO A O 1
ATOM 669 N N . ASN A 1 85 ? -13.285 -7.894 16.282 1.00 84.56 85 ASN A N 1
ATOM 670 C CA . ASN A 1 85 ? -13.746 -6.974 17.306 1.00 84.56 85 ASN A CA 1
ATOM 671 C C . ASN A 1 85 ? -15.188 -6.587 16.941 1.00 84.56 85 ASN A C 1
ATOM 673 O O . ASN A 1 85 ? -15.401 -6.011 15.876 1.00 84.56 85 ASN A O 1
ATOM 677 N N . PRO A 1 86 ? -16.197 -6.902 17.775 1.00 81.75 86 PRO A N 1
ATOM 678 C CA . PRO A 1 86 ? -17.603 -6.658 17.441 1.00 81.75 86 PRO A CA 1
ATOM 679 C C . PRO A 1 86 ? -17.934 -5.174 17.226 1.00 81.75 86 PRO A C 1
ATOM 681 O O . PRO A 1 86 ? -18.956 -4.864 16.619 1.00 81.75 86 PRO A O 1
ATOM 684 N N . ASN A 1 87 ? -17.078 -4.265 17.700 1.00 84.62 87 ASN A N 1
ATOM 685 C CA . ASN A 1 87 ? -17.232 -2.824 17.507 1.00 84.62 87 ASN A CA 1
ATOM 686 C C . ASN A 1 87 ? -16.526 -2.308 16.245 1.00 84.62 87 ASN A C 1
ATOM 688 O O . ASN A 1 87 ? -16.691 -1.144 15.887 1.00 84.62 87 ASN A O 1
ATOM 692 N N . GLU A 1 88 ? -15.747 -3.155 15.572 1.00 85.75 88 GLU A N 1
ATOM 693 C CA . GLU A 1 88 ? -14.960 -2.781 14.407 1.00 85.75 88 GLU A CA 1
ATOM 694 C C . GLU A 1 88 ? -15.495 -3.457 13.151 1.00 85.75 88 GLU A C 1
ATOM 696 O O . GLU A 1 88 ? -15.198 -4.610 12.833 1.00 85.75 88 GLU A O 1
ATOM 701 N N . VAL A 1 89 ? -16.256 -2.693 12.381 1.00 89.62 89 VAL A N 1
ATOM 702 C CA . VAL A 1 89 ? -16.642 -3.083 11.028 1.00 89.62 89 VAL A CA 1
ATOM 703 C C . VAL A 1 89 ? -15.800 -2.282 10.045 1.00 89.62 89 VAL A C 1
ATOM 705 O O . VAL A 1 89 ? -15.612 -1.075 10.216 1.00 89.62 89 VAL A O 1
ATOM 708 N N . TRP A 1 90 ? -15.265 -2.972 9.042 1.00 92.19 90 TRP A N 1
ATOM 709 C CA . TRP A 1 90 ? -14.389 -2.404 8.025 1.00 92.19 90 TRP A CA 1
ATOM 710 C C . TRP A 1 90 ? -14.881 -2.789 6.631 1.00 92.19 90 TRP A C 1
ATOM 712 O O . TRP A 1 90 ? -15.532 -3.823 6.456 1.00 92.19 90 TRP A O 1
ATOM 722 N N . ARG A 1 91 ? -14.522 -1.991 5.629 1.00 93.88 91 ARG A N 1
ATOM 723 C CA . ARG A 1 91 ? -14.818 -2.228 4.214 1.00 93.88 91 ARG A CA 1
ATOM 724 C C . ARG A 1 91 ? -13.612 -1.879 3.351 1.00 93.88 91 ARG A C 1
ATOM 726 O O . ARG A 1 91 ? -12.877 -0.947 3.656 1.00 93.88 91 ARG A O 1
ATOM 733 N N . LEU A 1 92 ? -13.456 -2.590 2.241 1.00 94.25 92 LEU A N 1
ATOM 734 C CA . LEU A 1 92 ? -12.492 -2.229 1.209 1.00 94.25 92 LEU A CA 1
ATOM 735 C C . LEU A 1 92 ? -13.037 -1.047 0.395 1.00 94.25 92 LEU A C 1
ATOM 737 O O . LEU A 1 92 ? -14.159 -1.115 -0.109 1.00 9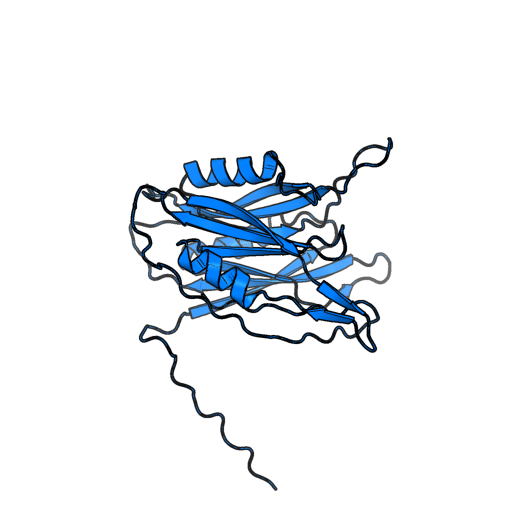4.25 92 LEU A O 1
ATOM 741 N N . GLN A 1 93 ? -12.247 0.015 0.254 1.00 93.38 93 GLN A N 1
ATOM 742 C CA . GLN A 1 93 ? -12.506 1.126 -0.666 1.00 93.38 93 GLN A CA 1
ATOM 743 C C . GLN A 1 93 ? -11.360 1.208 -1.669 1.00 93.38 93 GLN A C 1
ATOM 745 O O . GLN A 1 93 ? -10.206 0.986 -1.312 1.00 93.38 93 GLN A O 1
ATOM 750 N N . ILE A 1 94 ? -11.677 1.518 -2.922 1.00 92.25 94 ILE A N 1
ATOM 751 C CA . ILE A 1 94 ? -10.684 1.681 -3.981 1.00 92.25 94 ILE A CA 1
ATOM 752 C C . ILE A 1 94 ? -10.941 3.023 -4.645 1.00 92.25 94 ILE A C 1
ATOM 754 O O . ILE A 1 94 ? -12.060 3.296 -5.076 1.00 92.25 94 ILE A O 1
ATOM 758 N N . GLU A 1 95 ? -9.905 3.847 -4.713 1.00 92.00 95 GLU A N 1
ATOM 759 C CA . GLU A 1 95 ? -9.944 5.166 -5.330 1.00 92.00 95 GLU A CA 1
ATOM 760 C C . GLU A 1 95 ? -9.025 5.218 -6.545 1.00 92.00 95 GLU A C 1
ATOM 762 O O . GLU A 1 95 ? -7.944 4.630 -6.557 1.00 92.00 95 GLU A O 1
ATOM 767 N N . LYS A 1 96 ? -9.434 5.970 -7.567 1.00 89.50 96 LYS A N 1
ATOM 768 C CA . LYS A 1 96 ? -8.585 6.242 -8.727 1.00 89.50 96 LYS A CA 1
ATOM 769 C C . LYS A 1 96 ? -7.701 7.446 -8.464 1.00 89.50 96 LYS A C 1
ATOM 771 O O . LYS A 1 96 ? -8.165 8.491 -8.004 1.00 89.50 96 LYS A O 1
ATOM 776 N N . SER A 1 97 ? -6.434 7.322 -8.826 1.00 89.12 97 SER A N 1
ATOM 777 C CA . SER A 1 97 ? -5.504 8.440 -8.803 1.00 89.12 97 SER A CA 1
ATOM 778 C C . SER A 1 97 ? -4.479 8.339 -9.925 1.00 89.12 97 SER A C 1
ATOM 780 O O . SER A 1 97 ? -4.564 7.482 -10.804 1.00 89.12 97 SER A O 1
ATOM 782 N N . VAL A 1 98 ? -3.532 9.265 -9.923 1.00 85.56 98 VAL A N 1
ATOM 783 C CA . VAL A 1 98 ? -2.475 9.368 -10.923 1.00 85.56 98 VAL A CA 1
ATOM 784 C C . VAL A 1 98 ? -1.157 9.596 -10.202 1.00 85.56 98 VAL A C 1
ATOM 786 O O . VAL A 1 98 ? -1.104 10.400 -9.281 1.00 85.56 98 VAL A O 1
ATOM 789 N N . ILE A 1 99 ? -0.085 8.931 -10.613 1.00 82.38 99 ILE A N 1
ATOM 790 C CA . ILE A 1 99 ? 1.285 9.240 -10.198 1.00 82.38 99 ILE A CA 1
ATOM 791 C C . ILE A 1 99 ? 1.941 10.029 -11.327 1.00 82.38 99 ILE A C 1
ATOM 793 O O . ILE A 1 99 ? 1.994 9.576 -12.469 1.00 82.38 99 ILE A O 1
ATOM 797 N N . GLU A 1 100 ? 2.423 11.229 -11.022 1.00 77.75 100 GLU A N 1
ATOM 798 C CA . GLU A 1 100 ? 3.226 12.018 -11.954 1.00 77.75 100 GLU A CA 1
ATOM 799 C C . GLU A 1 100 ? 4.676 11.531 -11.889 1.00 77.75 100 GLU A C 1
ATOM 801 O O . GLU A 1 100 ? 5.269 11.514 -10.808 1.00 77.75 100 GLU A O 1
ATOM 806 N N . SER A 1 101 ? 5.265 11.148 -13.028 1.00 65.38 101 SER A N 1
ATOM 807 C CA . SER A 1 101 ? 6.686 10.799 -13.073 1.00 65.38 101 SER A CA 1
ATOM 808 C C . SER A 1 101 ? 7.518 12.073 -12.892 1.00 65.38 101 SER A C 1
ATOM 810 O O . SER A 1 101 ? 7.629 12.919 -13.789 1.00 65.38 101 SER A O 1
ATOM 812 N N . CYS A 1 102 ? 8.068 12.268 -11.693 1.00 54.94 102 CYS A N 1
ATOM 813 C CA . CYS A 1 102 ? 8.922 13.406 -11.379 1.00 54.94 102 CYS A CA 1
ATOM 814 C C . CYS A 1 102 ? 10.104 12.968 -10.507 1.00 54.94 102 CYS A C 1
ATOM 816 O O . CYS A 1 102 ? 9.920 12.499 -9.389 1.00 54.94 102 CYS A O 1
ATOM 818 N N . ARG A 1 103 ? 11.332 13.197 -11.001 1.00 54.59 103 ARG A N 1
ATOM 819 C CA . ARG A 1 103 ? 12.611 12.909 -10.307 1.00 54.59 103 ARG A CA 1
ATOM 820 C C . ARG A 1 103 ? 12.766 13.615 -8.957 1.00 54.59 103 ARG A C 1
ATOM 822 O O . ARG A 1 103 ? 13.607 13.256 -8.145 1.00 54.59 103 ARG A O 1
ATOM 829 N N . THR A 1 104 ? 11.981 14.657 -8.738 1.00 52.59 104 THR A N 1
ATOM 830 C CA . THR A 1 104 ? 11.843 15.354 -7.466 1.00 52.59 104 THR A CA 1
ATOM 831 C C . THR A 1 104 ? 10.410 15.118 -7.043 1.00 52.59 104 THR A C 1
ATOM 833 O O . THR A 1 104 ? 9.528 15.685 -7.684 1.00 52.59 104 THR A O 1
ATOM 836 N N . 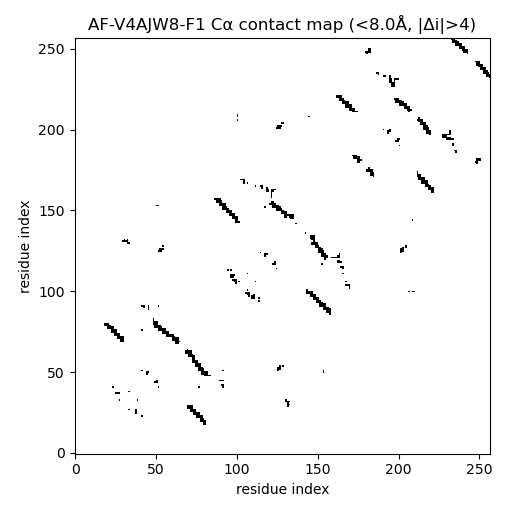LEU A 1 105 ? 10.176 14.255 -6.049 1.00 53.03 105 LEU A N 1
ATOM 837 C CA . LEU A 1 105 ? 8.845 13.916 -5.537 1.00 53.03 105 LEU A CA 1
ATOM 838 C C . LEU A 1 105 ? 8.054 15.164 -5.132 1.00 53.03 105 LEU A C 1
ATOM 840 O O . LEU A 1 105 ? 7.973 15.557 -3.975 1.00 53.03 105 LEU A O 1
ATOM 844 N N . GLN A 1 106 ? 7.411 15.771 -6.110 1.00 53.28 106 GLN A N 1
ATOM 845 C CA . GLN A 1 106 ? 6.051 16.210 -5.955 1.00 53.28 106 GLN A CA 1
ATOM 846 C C . GLN A 1 106 ? 5.256 15.014 -6.439 1.00 53.28 106 GLN A C 1
ATOM 848 O O . GLN A 1 106 ? 4.929 14.919 -7.619 1.00 53.28 106 GLN A O 1
ATOM 853 N N . ALA A 1 107 ? 5.033 14.033 -5.557 1.00 55.19 107 ALA A N 1
ATOM 854 C CA . ALA A 1 107 ? 3.972 13.079 -5.830 1.00 55.19 107 ALA A CA 1
ATOM 855 C C . ALA A 1 107 ? 2.728 13.883 -6.207 1.00 55.19 107 ALA A C 1
ATOM 857 O O . ALA A 1 107 ? 2.518 14.968 -5.650 1.00 55.19 107 ALA A O 1
ATOM 858 N N . SER A 1 108 ? 1.982 13.401 -7.203 1.00 62.56 108 SER A N 1
ATOM 859 C CA . SER A 1 108 ? 0.926 14.202 -7.813 1.00 62.56 108 SER A CA 1
ATOM 860 C C . SER A 1 108 ? 0.052 14.806 -6.716 1.00 62.56 108 SER A C 1
ATOM 862 O O . SER A 1 108 ? -0.323 14.141 -5.739 1.00 62.56 108 SER A O 1
ATOM 864 N N . SER A 1 109 ? -0.269 16.089 -6.867 1.00 70.12 109 SER A N 1
ATOM 865 C CA . SER A 1 109 ? -1.175 16.765 -5.934 1.00 70.12 109 SER A CA 1
ATOM 866 C C . SER A 1 109 ? -2.479 15.975 -5.745 1.00 70.12 109 SER A C 1
ATOM 868 O O . SER A 1 109 ? -3.089 16.032 -4.680 1.00 70.12 109 SER A O 1
ATOM 870 N N . GLN A 1 110 ? -2.868 15.179 -6.749 1.00 85.69 110 GLN A N 1
ATOM 871 C CA . GLN A 1 110 ? -4.019 14.294 -6.710 1.00 85.69 110 GLN A CA 1
ATOM 872 C C . GLN A 1 110 ? -3.828 13.071 -5.802 1.00 85.69 110 GLN A C 1
ATOM 874 O O . GLN A 1 110 ? -4.712 12.813 -4.993 1.00 85.69 110 GLN A O 1
ATOM 879 N N . LEU A 1 111 ? -2.721 12.324 -5.891 1.00 89.50 111 LEU A N 1
ATOM 880 C CA . LEU A 1 111 ? -2.513 11.120 -5.073 1.00 89.50 111 LEU A CA 1
ATOM 881 C C . LEU A 1 111 ? -2.416 11.465 -3.593 1.00 89.50 111 LEU A C 1
ATOM 883 O O . LEU A 1 111 ? -3.111 10.855 -2.779 1.00 89.50 111 LEU A O 1
ATOM 887 N N . ILE A 1 112 ? -1.627 12.488 -3.256 1.00 89.94 112 ILE A N 1
ATOM 888 C CA . ILE A 1 112 ? -1.529 12.990 -1.878 1.00 89.94 112 ILE A CA 1
ATOM 889 C C . ILE A 1 112 ? -2.912 13.409 -1.374 1.00 89.94 112 ILE A C 1
ATOM 891 O O . ILE A 1 112 ? -3.308 13.029 -0.273 1.00 89.94 112 ILE A O 1
ATOM 895 N N . LYS A 1 113 ? -3.682 14.137 -2.193 1.00 91.19 113 LYS A N 1
ATOM 896 C CA . LYS A 1 113 ? -5.038 14.556 -1.833 1.00 91.19 113 LYS A CA 1
ATOM 897 C C . LYS A 1 113 ? -5.969 13.364 -1.611 1.00 91.19 113 LYS A C 1
ATOM 899 O O . LYS A 1 113 ? -6.681 13.362 -0.615 1.00 91.19 113 LYS A O 1
ATOM 904 N N . THR A 1 114 ? -5.950 12.352 -2.480 1.00 94.00 114 THR A N 1
ATOM 905 C CA . THR A 1 114 ? -6.749 11.128 -2.309 1.00 94.00 114 THR A CA 1
ATOM 906 C C . THR A 1 114 ? -6.417 10.446 -0.983 1.00 94.00 114 THR A C 1
ATOM 908 O O . THR A 1 114 ? -7.325 10.166 -0.203 1.00 94.00 114 THR A O 1
ATOM 911 N N . MET A 1 115 ? -5.131 10.232 -0.689 1.00 94.31 115 MET A N 1
ATOM 912 C CA . MET A 1 115 ? -4.700 9.597 0.562 1.00 94.31 115 MET A CA 1
ATOM 913 C C . MET A 1 115 ? -5.096 10.417 1.793 1.00 94.31 115 MET A C 1
ATOM 915 O O . MET A 1 115 ? -5.619 9.857 2.753 1.00 94.31 115 MET A O 1
ATOM 919 N N . SER A 1 116 ? -4.917 11.739 1.749 1.00 92.50 116 SER A N 1
ATOM 920 C CA . SER A 1 116 ? -5.317 12.647 2.828 1.00 92.50 116 SER A CA 1
ATOM 921 C C . SER A 1 116 ? -6.832 12.629 3.056 1.00 92.50 116 SER A C 1
ATOM 923 O O . SER A 1 116 ? -7.268 12.410 4.181 1.00 92.50 116 SER A O 1
ATOM 925 N N . THR A 1 117 ? -7.644 12.747 2.001 1.00 94.31 117 THR A N 1
ATOM 926 C CA . THR A 1 117 ? -9.115 12.722 2.107 1.00 94.31 117 THR A CA 1
ATOM 927 C C . THR A 1 117 ? -9.644 11.385 2.633 1.00 94.31 117 THR A C 1
ATOM 929 O O . THR A 1 117 ? -10.625 11.362 3.377 1.00 94.31 117 THR A O 1
ATOM 932 N N . MET A 1 118 ? -9.025 10.261 2.255 1.00 95.06 118 MET A N 1
ATOM 933 C CA . MET A 1 118 ? -9.403 8.948 2.790 1.00 95.06 118 MET A CA 1
ATOM 934 C C . MET A 1 118 ? -8.960 8.786 4.247 1.00 95.06 118 MET A C 1
ATOM 936 O O . MET A 1 118 ? -9.723 8.271 5.062 1.00 95.06 118 MET A O 1
ATOM 940 N N . SER A 1 119 ? -7.775 9.284 4.602 1.00 93.25 119 SER A N 1
ATOM 941 C CA . SER A 1 119 ? -7.266 9.255 5.976 1.00 93.25 119 SER A CA 1
ATOM 942 C C . SER A 1 119 ? -8.091 10.095 6.949 1.00 93.25 119 SER A C 1
ATOM 944 O O . SER A 1 119 ? -8.371 9.654 8.060 1.00 93.25 119 SER A O 1
ATOM 946 N N . GLU A 1 120 ? -8.573 11.265 6.520 1.00 91.50 120 GLU A N 1
ATOM 947 C CA . GLU A 1 120 ? -9.498 12.102 7.302 1.00 91.50 120 GLU A CA 1
ATOM 948 C C . GLU A 1 120 ? -10.808 11.373 7.646 1.00 91.50 120 GLU A C 1
ATOM 950 O O . GLU A 1 120 ? -11.467 11.694 8.633 1.00 91.50 120 GLU A O 1
ATOM 955 N N . GLN A 1 121 ? -11.175 10.360 6.858 1.00 92.12 121 GLN A N 1
ATOM 956 C CA . GLN A 1 121 ? -12.317 9.475 7.103 1.00 92.12 121 GLN A CA 1
ATOM 957 C C . GLN A 1 121 ? -11.934 8.211 7.900 1.00 92.12 121 GLN A C 1
ATOM 959 O O . GLN A 1 121 ? -12.735 7.283 8.013 1.00 92.12 121 GLN A O 1
ATOM 964 N N . GLY A 1 122 ? -10.713 8.149 8.438 1.00 91.88 122 GLY A N 1
ATOM 965 C CA . GLY A 1 122 ? -10.162 7.009 9.172 1.00 91.88 122 GLY A CA 1
ATOM 966 C C . GLY A 1 122 ? -9.631 5.882 8.283 1.00 91.88 122 GLY A C 1
ATOM 967 O O . GLY A 1 122 ? -9.354 4.795 8.790 1.00 91.88 122 GLY A O 1
ATOM 968 N N . GLY A 1 123 ? -9.527 6.110 6.971 1.00 94.12 123 GLY A N 1
ATOM 969 C CA . GLY A 1 123 ? -9.051 5.137 5.996 1.00 94.12 123 GLY A CA 1
ATOM 970 C C . GLY A 1 123 ? -7.553 4.882 6.086 1.00 94.12 123 GLY A C 1
ATOM 971 O O . GLY A 1 123 ? -6.750 5.816 6.043 1.00 94.12 123 GLY A O 1
ATOM 972 N N . ARG A 1 124 ? -7.169 3.607 6.139 1.00 94.25 124 ARG A N 1
ATOM 973 C CA . ARG A 1 124 ? -5.763 3.191 6.111 1.00 94.25 124 ARG A CA 1
ATOM 974 C C . ARG A 1 124 ? -5.381 2.667 4.735 1.00 94.25 124 ARG A C 1
ATOM 976 O O . ARG A 1 124 ? -6.053 1.777 4.220 1.00 94.25 124 ARG A O 1
ATOM 983 N N . LEU A 1 125 ? -4.311 3.191 4.150 1.00 94.88 125 LEU A N 1
ATOM 984 C CA . LEU A 1 125 ? -3.773 2.724 2.878 1.00 94.88 125 LEU A CA 1
ATOM 985 C C . LEU A 1 125 ? -3.307 1.268 3.014 1.00 94.88 125 LEU A C 1
ATOM 987 O O . LEU A 1 125 ? -2.676 0.890 4.003 1.00 94.88 125 LEU A O 1
ATOM 991 N N . ILE A 1 126 ? -3.644 0.460 2.014 1.00 93.69 126 ILE A N 1
ATOM 992 C CA . ILE A 1 126 ? -3.240 -0.942 1.905 1.00 93.69 126 ILE A CA 1
ATOM 993 C C . ILE A 1 126 ? -2.127 -1.062 0.868 1.00 93.69 126 ILE A C 1
ATOM 995 O O . ILE A 1 126 ? -1.023 -1.467 1.205 1.00 93.69 126 ILE A O 1
ATOM 999 N N . CYS A 1 127 ? -2.421 -0.698 -0.381 1.00 91.75 127 CYS A N 1
ATOM 1000 C CA . CYS A 1 127 ? -1.485 -0.753 -1.501 1.00 91.75 127 CYS A CA 1
ATOM 1001 C C . CYS A 1 127 ? -1.947 0.160 -2.648 1.00 91.75 127 CYS A C 1
ATOM 1003 O O . CYS A 1 127 ? -3.071 0.683 -2.641 1.00 91.75 127 CYS A O 1
ATOM 1005 N N . ILE A 1 128 ? -1.074 0.349 -3.632 1.00 89.69 128 ILE A N 1
ATOM 1006 C CA . ILE A 1 128 ? -1.246 1.178 -4.820 1.00 89.69 128 ILE A CA 1
ATOM 1007 C C . ILE A 1 128 ? -0.847 0.360 -6.041 1.00 89.69 128 ILE A C 1
ATOM 1009 O O . ILE A 1 128 ? 0.301 -0.038 -6.209 1.00 89.69 128 ILE A O 1
ATOM 1013 N N . GLU A 1 129 ? -1.789 0.180 -6.956 1.00 85.81 129 GLU A N 1
ATOM 1014 C CA . GLU A 1 129 ? -1.577 -0.631 -8.147 1.00 85.81 129 GLU A CA 1
ATOM 1015 C C . GLU A 1 129 ? -1.677 0.194 -9.413 1.00 85.81 129 GLU A C 1
ATOM 1017 O O . GLU A 1 129 ? -2.646 0.913 -9.630 1.00 85.81 129 GLU A O 1
ATOM 1022 N N . GLU A 1 130 ? -0.699 0.042 -10.302 1.00 80.75 130 GLU A N 1
ATOM 1023 C CA . GLU A 1 130 ? -0.768 0.587 -11.659 1.00 80.75 130 GLU A CA 1
ATOM 1024 C C . GLU A 1 130 ? -2.044 0.089 -12.362 1.00 80.75 130 GLU A C 1
ATOM 1026 O O . GLU A 1 130 ? -2.192 -1.111 -12.634 1.00 80.75 130 GLU A O 1
ATOM 1031 N N . THR A 1 131 ? -2.942 1.025 -12.685 1.00 75.62 131 THR A N 1
ATOM 1032 C CA . THR A 1 131 ? -4.085 0.795 -13.565 1.00 75.62 131 THR A CA 1
ATOM 1033 C C . THR A 1 131 ? -3.558 0.695 -14.995 1.00 75.62 131 THR A C 1
ATOM 1035 O O . THR A 1 131 ? -2.830 1.565 -15.461 1.00 75.62 131 THR A O 1
ATOM 1038 N N . VAL A 1 132 ? -3.988 -0.319 -15.750 1.00 59.16 132 VAL A N 1
ATOM 1039 C CA . VAL A 1 132 ? -3.548 -0.590 -17.142 1.00 59.16 132 VAL A CA 1
ATOM 1040 C C . VAL A 1 132 ? -3.987 0.499 -18.153 1.00 59.16 132 VAL A C 1
ATOM 1042 O O . VAL A 1 132 ? -3.855 0.341 -19.364 1.00 59.16 132 VAL A O 1
ATOM 1045 N N . GLN A 1 133 ? -4.513 1.631 -17.688 1.00 52.38 133 GLN A N 1
ATOM 1046 C CA . GLN A 1 133 ? -4.942 2.745 -18.520 1.00 52.38 133 GLN A CA 1
ATOM 1047 C C . GLN A 1 133 ? -3.851 3.820 -18.511 1.00 52.38 133 GLN A C 1
ATOM 1049 O O . GLN A 1 133 ? -3.724 4.596 -17.566 1.00 52.38 133 GLN A O 1
ATOM 1054 N N . GLN A 1 134 ? -3.049 3.865 -19.578 1.00 51.88 134 GLN A N 1
ATOM 1055 C CA . GLN A 1 134 ? -2.173 5.010 -19.812 1.00 51.88 134 GLN A CA 1
ATOM 1056 C C . GLN A 1 134 ? -3.050 6.255 -19.971 1.00 51.88 134 GLN A C 1
ATOM 1058 O O . GLN A 1 134 ? -3.938 6.292 -20.828 1.00 51.88 134 GLN A O 1
ATOM 1063 N N . VAL A 1 135 ? -2.824 7.272 -19.140 1.00 51.19 135 VAL A N 1
ATOM 1064 C CA . VAL A 1 135 ? -3.534 8.547 -19.251 1.00 51.19 135 VAL A CA 1
ATOM 1065 C C . VAL A 1 135 ? -2.974 9.271 -20.474 1.00 51.19 135 VAL A C 1
ATOM 1067 O O . VAL A 1 135 ? -1.964 9.969 -20.393 1.00 51.19 135 VAL A O 1
ATOM 1070 N N . ALA A 1 136 ? -3.605 9.076 -21.633 1.00 44.91 136 ALA A N 1
ATOM 1071 C CA . ALA A 1 136 ? -3.231 9.758 -22.865 1.00 44.91 136 ALA A CA 1
ATOM 1072 C C . ALA A 1 136 ? -3.404 11.275 -22.684 1.00 44.91 136 ALA A C 1
ATOM 1074 O O . ALA A 1 136 ? -4.514 11.801 -22.751 1.00 44.91 136 ALA A O 1
ATOM 1075 N N . HIS A 1 137 ? -2.305 11.987 -22.440 1.00 45.84 137 HIS A N 1
ATOM 1076 C CA . HIS A 1 137 ? -2.295 13.440 -22.544 1.00 45.84 137 HIS A CA 1
ATOM 1077 C C . HIS A 1 137 ? -2.245 13.825 -24.022 1.00 45.84 137 HIS A C 1
ATOM 1079 O O . HIS A 1 137 ? -1.478 13.262 -24.804 1.00 45.84 137 HIS A O 1
ATOM 1085 N N . GLY A 1 138 ? -3.114 14.765 -24.398 1.00 42.19 138 GLY A N 1
ATOM 1086 C CA . GLY A 1 138 ? -3.271 15.248 -25.763 1.00 42.19 138 GLY A CA 1
ATOM 1087 C C . GLY A 1 138 ? -1.946 15.631 -26.423 1.00 42.19 138 GLY A C 1
ATOM 1088 O O . GLY A 1 138 ? -0.994 16.077 -25.785 1.00 42.19 138 GLY A O 1
ATOM 1089 N N . THR A 1 139 ? -1.907 15.439 -27.736 1.00 40.19 139 THR A N 1
ATOM 1090 C CA . THR A 1 139 ? -0.781 15.685 -28.637 1.00 40.19 139 THR A CA 1
ATOM 1091 C C . THR A 1 139 ? -0.316 17.147 -28.616 1.00 40.19 139 THR A C 1
ATOM 1093 O O . THR A 1 139 ? -0.687 17.926 -29.490 1.00 40.19 139 THR A O 1
ATOM 1096 N N . SER A 1 140 ? 0.519 17.533 -27.653 1.00 40.25 140 SER A N 1
ATOM 1097 C CA . SER A 1 140 ? 1.343 18.744 -27.742 1.00 40.25 140 SER A CA 1
ATOM 1098 C C . SER A 1 140 ? 2.470 18.730 -26.704 1.00 40.25 140 SER A C 1
ATOM 1100 O O . SER A 1 140 ? 2.256 19.070 -25.548 1.00 40.25 140 SER A O 1
ATOM 1102 N N . GLY A 1 141 ? 3.681 18.374 -27.145 1.00 37.28 141 GLY A N 1
ATOM 1103 C CA . GLY A 1 141 ? 4.945 18.781 -26.519 1.00 37.28 141 GLY A CA 1
ATOM 1104 C C . GLY A 1 141 ? 5.331 18.115 -25.191 1.00 37.28 141 GLY A C 1
ATOM 1105 O O . GLY A 1 141 ? 4.987 18.603 -24.124 1.00 37.28 141 GLY A O 1
ATOM 1106 N N . GLY A 1 142 ? 6.162 17.068 -25.261 1.00 43.91 142 GLY A N 1
ATOM 1107 C CA . GLY A 1 142 ? 7.155 16.733 -24.221 1.00 43.91 142 GLY A CA 1
ATOM 1108 C C . GLY A 1 142 ? 6.653 16.438 -22.800 1.00 43.91 142 GLY A C 1
ATOM 1109 O O . GLY A 1 142 ? 7.381 16.703 -21.845 1.00 43.91 142 GLY A O 1
ATOM 1110 N N . SER A 1 143 ? 5.433 15.925 -22.640 1.00 45.22 143 SER A N 1
ATOM 1111 C CA . SER A 1 143 ? 4.836 15.679 -21.323 1.00 45.22 143 SER A CA 1
ATOM 1112 C C . SER A 1 143 ? 5.489 14.484 -20.614 1.00 45.22 143 SER A C 1
ATOM 1114 O O . SER A 1 143 ? 5.591 13.391 -21.171 1.00 45.22 143 SER A O 1
ATOM 1116 N N . ARG A 1 144 ? 5.944 14.718 -19.377 1.00 56.75 144 ARG A N 1
ATOM 1117 C CA . ARG A 1 144 ? 6.385 13.691 -18.424 1.00 56.75 144 ARG A CA 1
ATOM 1118 C C . ARG A 1 144 ? 5.236 12.701 -18.214 1.00 56.75 144 ARG A C 1
ATOM 1120 O O . ARG A 1 144 ? 4.103 13.126 -18.004 1.00 56.75 144 ARG A O 1
ATOM 1127 N N . GLY A 1 145 ? 5.518 11.403 -18.316 1.00 65.94 145 GLY A N 1
ATOM 1128 C CA . GLY A 1 145 ? 4.493 10.364 -18.224 1.00 65.94 145 GLY A CA 1
ATOM 1129 C C . GLY A 1 145 ? 3.740 10.436 -16.896 1.00 65.94 145 GLY A C 1
ATOM 1130 O O . GLY A 1 145 ? 4.347 10.603 -15.840 1.00 65.94 145 GLY A O 1
ATOM 1131 N N . SER A 1 146 ? 2.416 10.323 -16.952 1.00 75.81 146 SER A N 1
ATOM 1132 C CA . SER A 1 146 ? 1.582 10.122 -15.771 1.00 75.81 146 SER A CA 1
ATOM 1133 C C . SER A 1 146 ? 1.027 8.700 -15.797 1.00 75.81 146 SER A C 1
ATOM 1135 O O . SER A 1 146 ? 0.654 8.189 -16.857 1.00 75.81 146 SER A O 1
ATOM 1137 N N . ILE A 1 147 ? 1.027 8.038 -14.643 1.00 78.50 147 ILE A N 1
ATOM 1138 C CA . ILE A 1 147 ? 0.624 6.638 -14.501 1.00 78.50 147 ILE A CA 1
ATOM 1139 C C . ILE A 1 147 ? -0.679 6.600 -13.711 1.00 78.50 147 ILE A C 1
ATOM 1141 O O . ILE A 1 147 ? -0.728 7.074 -12.580 1.00 78.50 147 ILE A O 1
ATOM 1145 N N . GLY A 1 148 ? -1.745 6.060 -14.303 1.00 81.81 148 GLY A N 1
ATOM 1146 C CA . GLY A 1 148 ? -2.996 5.831 -13.582 1.00 81.81 148 GLY A CA 1
ATOM 1147 C C . GLY A 1 148 ? -2.812 4.745 -12.524 1.00 81.81 148 GLY A C 1
ATOM 1148 O O . GLY A 1 148 ? -2.167 3.732 -12.793 1.00 81.81 148 GLY A O 1
ATOM 1149 N N . VAL A 1 149 ? -3.375 4.942 -11.334 1.00 85.44 149 VAL A N 1
ATOM 1150 C CA . VAL A 1 149 ? -3.295 3.975 -10.233 1.00 85.44 149 VAL A CA 1
ATOM 1151 C C . VAL A 1 149 ? -4.640 3.752 -9.545 1.00 85.44 149 VAL A C 1
ATOM 1153 O O . VAL A 1 149 ? -5.480 4.652 -9.459 1.00 85.44 149 VAL A O 1
ATOM 1156 N N . ASP A 1 150 ? -4.808 2.540 -9.029 1.00 88.50 150 ASP A N 1
ATOM 1157 C CA . ASP A 1 150 ? -5.829 2.126 -8.076 1.00 88.50 150 ASP A CA 1
ATOM 1158 C C . ASP A 1 150 ? -5.236 2.174 -6.666 1.00 88.50 150 ASP A C 1
ATOM 1160 O O . ASP A 1 150 ? -4.224 1.535 -6.391 1.00 88.50 150 ASP A O 1
ATOM 1164 N N . VAL A 1 151 ? -5.859 2.935 -5.772 1.00 92.19 151 VAL A N 1
ATOM 1165 C CA . VAL A 1 151 ? -5.404 3.153 -4.395 1.00 92.19 151 VAL A CA 1
ATOM 1166 C C . VAL A 1 151 ? -6.376 2.454 -3.453 1.00 92.19 151 VAL A C 1
ATOM 1168 O O . VAL A 1 151 ? -7.560 2.794 -3.419 1.00 92.19 151 VAL A O 1
ATOM 1171 N N . PHE A 1 152 ? -5.897 1.465 -2.703 1.00 93.81 152 PHE A N 1
ATOM 1172 C CA . PHE A 1 152 ? -6.732 0.591 -1.880 1.00 93.81 152 PHE A CA 1
ATOM 1173 C C . PHE A 1 152 ? -6.689 1.026 -0.422 1.00 93.81 152 PHE A C 1
ATOM 1175 O O . PHE A 1 152 ? -5.611 1.196 0.143 1.00 93.81 152 PHE A O 1
ATOM 1182 N N . PHE A 1 153 ? -7.856 1.136 0.205 1.00 95.19 153 PHE A N 1
ATOM 1183 C CA . PHE A 1 153 ? -7.997 1.542 1.598 1.00 95.19 153 PHE A CA 1
ATOM 1184 C C . PHE A 1 153 ? -8.818 0.542 2.409 1.00 95.19 153 PHE A C 1
ATOM 1186 O O . PHE A 1 153 ? -9.855 0.041 1.963 1.00 95.19 153 PHE A O 1
ATOM 1193 N N . ASP A 1 154 ? -8.374 0.315 3.642 1.00 94.12 154 ASP A N 1
ATOM 1194 C CA . ASP A 1 154 ? -9.150 -0.305 4.707 1.00 94.12 154 ASP A CA 1
ATOM 1195 C C . ASP A 1 154 ? -9.951 0.804 5.399 1.00 94.12 154 ASP A C 1
ATOM 1197 O O . ASP A 1 154 ? -9.390 1.635 6.119 1.00 94.12 154 ASP A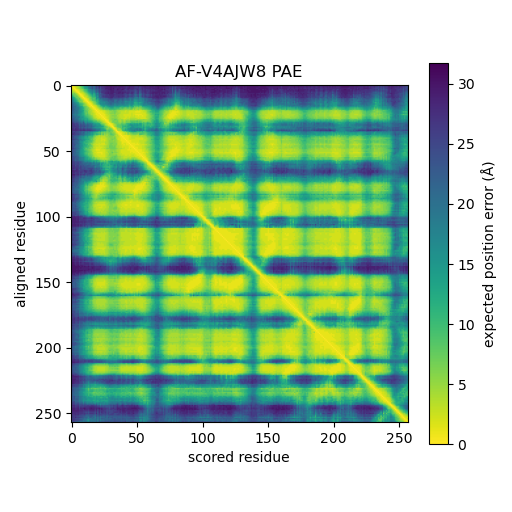 O 1
ATOM 1201 N N . MET A 1 155 ? -11.254 0.871 5.124 1.00 94.75 155 MET A N 1
ATOM 1202 C CA . MET A 1 155 ? -12.127 1.927 5.632 1.00 94.75 155 MET A CA 1
ATOM 1203 C C . MET A 1 155 ? -12.936 1.429 6.829 1.00 94.75 155 MET A C 1
ATOM 1205 O O . MET A 1 155 ? -13.698 0.467 6.687 1.00 94.75 155 MET A O 1
ATOM 1209 N N . PRO A 1 156 ? -12.865 2.097 7.984 1.00 93.31 156 PRO A N 1
ATOM 1210 C CA . PRO A 1 156 ? -13.723 1.786 9.111 1.00 93.31 156 PRO A CA 1
ATOM 1211 C C . PRO A 1 156 ? -15.151 2.272 8.817 1.00 93.31 156 PRO A C 1
ATOM 1213 O O . PRO A 1 156 ? -15.369 3.321 8.213 1.00 93.31 156 PRO A O 1
ATOM 1216 N N . THR A 1 157 ? -16.156 1.522 9.260 1.00 90.38 157 THR A N 1
ATOM 1217 C CA . THR A 1 157 ? -17.556 1.989 9.328 1.00 90.38 157 THR A CA 1
ATOM 1218 C C . THR A 1 157 ? -17.969 2.336 10.759 1.00 90.38 157 THR A C 1
ATOM 1220 O O . THR A 1 157 ? -19.152 2.484 11.060 1.00 90.38 157 THR A O 1
ATOM 1223 N N . HIS A 1 158 ? -16.988 2.415 11.649 1.00 87.44 158 HIS A N 1
ATOM 1224 C CA . HIS A 1 158 ? -17.089 2.805 13.046 1.00 87.44 158 HIS A CA 1
ATOM 1225 C C . HIS A 1 158 ? -16.188 4.032 13.266 1.00 87.44 158 HIS A C 1
ATOM 1227 O O . HIS A 1 158 ? -15.318 4.296 12.433 1.00 87.44 158 HIS A O 1
ATOM 1233 N N . PRO A 1 159 ? -16.366 4.802 14.353 1.00 84.12 159 PRO A N 1
ATOM 1234 C CA . PRO A 1 159 ? -15.437 5.877 14.680 1.00 84.12 159 PRO A CA 1
ATOM 1235 C C . PRO A 1 159 ? -14.022 5.314 14.868 1.00 84.12 159 PRO A C 1
ATOM 1237 O O . PRO A 1 159 ? -13.772 4.581 15.823 1.00 84.12 159 PRO A O 1
ATOM 1240 N N . ASN A 1 160 ? -13.110 5.644 13.954 1.00 77.56 160 ASN A N 1
ATOM 1241 C CA . ASN A 1 160 ? -11.699 5.300 14.073 1.00 77.56 160 ASN A CA 1
ATOM 1242 C C . ASN A 1 160 ? -10.953 6.501 14.670 1.00 77.56 160 ASN A C 1
ATOM 1244 O O . ASN A 1 160 ? -11.012 7.587 14.090 1.00 77.56 160 ASN A O 1
ATOM 1248 N N . PRO A 1 161 ? -10.279 6.350 15.823 1.00 71.38 161 PRO A N 1
ATOM 1249 C CA . PRO A 1 161 ? -9.537 7.449 16.431 1.00 71.38 161 PRO A CA 1
ATOM 1250 C C . PRO A 1 161 ? -8.238 7.780 15.685 1.00 71.38 161 PRO A C 1
ATOM 1252 O O . PRO A 1 161 ? -7.629 8.810 15.968 1.00 71.38 161 PRO A O 1
ATOM 1255 N N . HIS A 1 162 ? -7.786 6.915 14.774 1.00 84.88 162 HIS A N 1
ATOM 1256 C CA . HIS A 1 162 ? -6.501 7.062 14.107 1.00 84.88 162 HIS A CA 1
ATOM 1257 C C . HIS A 1 162 ? -6.630 7.810 12.782 1.00 84.88 162 HIS A C 1
ATOM 1259 O O . HIS A 1 162 ? -7.423 7.440 11.917 1.00 84.88 162 HIS A O 1
ATOM 1265 N N . ILE A 1 163 ? -5.791 8.832 12.628 1.00 87.69 163 ILE A N 1
ATOM 1266 C CA . ILE A 1 163 ? -5.545 9.525 11.367 1.00 87.69 163 ILE A CA 1
ATOM 1267 C C . ILE A 1 163 ? -4.122 9.171 10.943 1.00 87.69 163 ILE A C 1
ATOM 1269 O O . 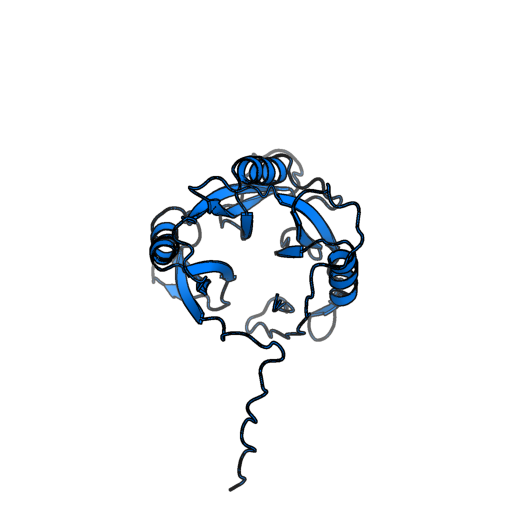ILE A 1 163 ? -3.184 9.276 11.739 1.00 87.69 163 ILE A O 1
ATOM 1273 N N . TYR A 1 164 ? -3.985 8.731 9.699 1.00 90.69 164 TYR A N 1
ATOM 1274 C CA . TYR A 1 164 ? -2.718 8.328 9.106 1.00 90.69 164 TYR A CA 1
ATOM 1275 C C . TYR A 1 164 ? -2.129 9.476 8.282 1.00 90.69 164 TYR A C 1
ATOM 1277 O O . TYR A 1 164 ? -2.817 10.076 7.452 1.00 90.69 164 TYR A O 1
ATOM 1285 N N . GLU A 1 165 ? -0.853 9.770 8.475 1.00 91.12 165 GLU A N 1
ATOM 1286 C CA . GLU A 1 165 ? -0.109 10.679 7.603 1.00 91.12 165 GLU A CA 1
ATOM 1287 C C . GLU A 1 165 ? 0.812 9.856 6.705 1.00 91.12 165 GLU A C 1
ATOM 1289 O O . GLU A 1 165 ? 1.454 8.917 7.174 1.00 91.12 165 GLU A O 1
ATOM 1294 N N . TYR A 1 166 ? 0.846 10.183 5.411 1.00 91.81 166 TYR A N 1
ATOM 1295 C CA . TYR A 1 166 ? 1.596 9.421 4.415 1.00 91.81 166 TYR A CA 1
ATOM 1296 C C . TYR A 1 166 ? 2.798 10.207 3.903 1.00 91.81 166 TYR A C 1
ATOM 1298 O O . TYR A 1 166 ? 2.667 11.344 3.447 1.00 91.81 166 TYR A O 1
ATOM 1306 N N . HIS A 1 167 ? 3.957 9.555 3.912 1.00 90.38 167 HIS A N 1
ATOM 1307 C CA . HIS A 1 167 ? 5.222 10.099 3.438 1.00 90.38 167 HIS A CA 1
ATOM 1308 C C . HIS A 1 167 ? 5.693 9.301 2.229 1.00 90.38 167 HIS A C 1
ATOM 1310 O O . HIS A 1 167 ? 5.791 8.077 2.277 1.00 90.38 167 HIS A O 1
ATOM 1316 N N . LEU A 1 168 ? 5.971 9.997 1.132 1.00 89.50 168 LEU A N 1
ATOM 1317 C CA . LEU A 1 168 ? 6.411 9.380 -0.114 1.00 89.50 168 LEU A CA 1
ATOM 1318 C C . LEU A 1 168 ? 7.894 9.680 -0.295 1.00 89.50 168 LEU A C 1
ATOM 1320 O O . LEU A 1 168 ? 8.299 10.841 -0.216 1.00 89.50 168 LEU A O 1
ATOM 1324 N N . GLN A 1 169 ? 8.695 8.645 -0.538 1.00 87.12 169 GLN A N 1
ATOM 1325 C CA . GLN A 1 169 ? 10.147 8.771 -0.670 1.00 87.12 169 GLN A CA 1
ATOM 1326 C C . GLN A 1 169 ? 10.644 8.135 -1.969 1.00 87.12 169 GLN A C 1
ATOM 1328 O O . GLN A 1 169 ? 10.290 6.989 -2.249 1.00 87.12 169 GLN A O 1
ATOM 1333 N N . PRO A 1 170 ? 11.447 8.847 -2.785 1.00 84.81 170 PRO A N 1
ATOM 1334 C CA . PRO A 1 170 ? 11.945 8.308 -4.034 1.00 84.81 170 PRO A CA 1
ATOM 1335 C C . PRO A 1 170 ? 13.257 7.602 -3.721 1.00 84.81 170 PRO A C 1
ATOM 1337 O O . PRO A 1 170 ? 14.218 8.231 -3.274 1.00 84.81 170 PRO A O 1
ATOM 1340 N N . ILE A 1 171 ? 13.297 6.297 -3.932 1.00 82.38 171 ILE A N 1
ATOM 1341 C CA . ILE A 1 171 ? 14.489 5.500 -3.686 1.00 82.38 171 ILE A CA 1
ATOM 1342 C C . ILE A 1 171 ? 15.059 5.072 -5.035 1.00 82.38 171 ILE A C 1
ATOM 1344 O O . ILE A 1 171 ? 14.402 4.305 -5.755 1.00 82.38 171 ILE A O 1
ATOM 1348 N N . PRO A 1 172 ? 16.261 5.563 -5.392 1.00 77.69 172 PRO A N 1
ATOM 1349 C CA . PRO A 1 172 ? 16.900 5.191 -6.638 1.00 77.69 172 PRO A CA 1
ATOM 1350 C C . PRO A 1 172 ? 17.252 3.699 -6.626 1.00 77.69 172 PRO A C 1
ATOM 1352 O O . PRO A 1 172 ? 17.717 3.120 -5.638 1.00 77.69 172 PRO A O 1
ATOM 1355 N N . MET A 1 173 ? 17.021 3.072 -7.764 1.00 76.62 173 MET A N 1
ATOM 1356 C CA . MET A 1 173 ? 17.292 1.678 -8.059 1.00 76.62 173 MET A CA 1
ATOM 1357 C C . MET A 1 173 ? 18.498 1.620 -8.997 1.00 76.62 173 MET A C 1
ATOM 1359 O O . MET A 1 173 ? 18.373 1.882 -10.189 1.00 76.62 173 MET A O 1
ATOM 1363 N N . GLU A 1 174 ? 19.685 1.266 -8.503 1.00 71.50 174 GLU A N 1
ATOM 1364 C CA . GLU A 1 174 ? 20.849 1.175 -9.389 1.00 71.50 174 GLU A CA 1
ATOM 1365 C C . GLU A 1 174 ? 20.806 -0.135 -10.178 1.00 71.50 174 GLU A C 1
ATOM 1367 O O . GLU A 1 174 ? 20.987 -1.227 -9.640 1.00 71.50 174 GLU A O 1
ATOM 1372 N N . ILE A 1 175 ? 20.588 -0.043 -11.487 1.00 67.50 175 ILE A N 1
ATOM 1373 C CA . ILE A 1 175 ? 20.677 -1.201 -12.377 1.00 67.50 175 ILE A CA 1
ATOM 1374 C C . ILE A 1 175 ? 22.120 -1.301 -12.870 1.00 67.50 175 ILE A C 1
ATOM 1376 O O . ILE A 1 175 ? 22.575 -0.495 -13.684 1.00 67.50 175 ILE A O 1
ATOM 1380 N N . LYS A 1 176 ? 22.866 -2.293 -12.378 1.00 62.53 176 LYS A N 1
ATOM 1381 C CA . LYS A 1 176 ? 24.205 -2.597 -12.886 1.00 62.53 176 LYS A CA 1
ATOM 1382 C C . LYS A 1 176 ? 24.076 -3.443 -14.148 1.00 62.53 176 LYS A C 1
ATOM 1384 O O . LYS A 1 176 ? 23.638 -4.593 -14.102 1.00 62.53 176 LYS A O 1
ATOM 1389 N N . ALA A 1 177 ? 24.481 -2.867 -15.276 1.00 55.44 177 ALA A N 1
ATOM 1390 C CA . ALA A 1 177 ? 24.557 -3.571 -16.549 1.00 55.44 177 ALA A CA 1
ATOM 1391 C C . ALA A 1 177 ? 25.746 -4.555 -16.553 1.00 55.44 177 ALA A C 1
ATOM 1393 O O . ALA A 1 177 ? 26.896 -4.151 -16.369 1.00 55.44 177 ALA A O 1
ATOM 1394 N N . GLY A 1 178 ? 25.471 -5.845 -16.768 1.00 60.22 178 GLY A N 1
ATOM 1395 C CA . GLY A 1 178 ? 26.450 -6.936 -16.847 1.00 60.22 178 GLY A CA 1
ATOM 1396 C C . GLY A 1 178 ? 25.932 -8.110 -17.692 1.00 60.22 178 GLY A C 1
ATOM 1397 O O . GLY A 1 178 ? 24.992 -7.949 -18.470 1.00 60.22 178 GLY A O 1
ATOM 1398 N N . SER A 1 179 ? 26.528 -9.305 -17.564 1.00 50.94 179 SER A N 1
ATOM 1399 C CA . SER A 1 179 ? 26.020 -10.556 -18.166 1.00 50.94 179 SER A CA 1
ATOM 1400 C C . SER A 1 179 ? 24.758 -11.046 -17.433 1.00 50.94 179 SER A C 1
ATOM 1402 O O . SER A 1 179 ? 24.770 -12.085 -16.772 1.00 50.94 179 SER A O 1
ATOM 1404 N N . GLY A 1 180 ? 23.708 -10.231 -17.499 1.00 58.38 180 GLY A N 1
ATOM 1405 C CA . GLY A 1 180 ? 22.570 -10.195 -16.588 1.00 58.38 180 GLY A CA 1
ATOM 1406 C C . GLY A 1 180 ? 22.443 -8.778 -16.025 1.00 58.38 180 GLY A C 1
ATOM 1407 O O . GLY A 1 180 ? 23.428 -8.204 -15.562 1.00 58.38 180 GLY A O 1
ATOM 1408 N N . GLU A 1 181 ? 21.256 -8.184 -16.122 1.00 56.62 181 GLU A N 1
ATOM 1409 C CA . GLU A 1 181 ? 20.958 -6.946 -15.402 1.00 56.62 181 GLU A CA 1
ATOM 1410 C C . GLU A 1 181 ? 20.812 -7.305 -13.924 1.00 56.62 181 GLU A C 1
ATOM 1412 O O . GLU A 1 181 ? 19.994 -8.152 -13.578 1.00 56.62 181 GLU A O 1
ATOM 1417 N N . THR A 1 182 ? 21.623 -6.707 -13.055 1.00 60.12 182 THR A N 1
ATOM 1418 C CA . THR A 1 182 ? 21.483 -6.889 -11.607 1.00 60.12 182 THR A CA 1
ATOM 1419 C C . THR A 1 182 ? 21.054 -5.566 -11.010 1.00 60.12 182 THR A C 1
ATOM 1421 O O . THR A 1 182 ? 21.765 -4.569 -11.125 1.00 60.12 182 THR A O 1
ATOM 1424 N N . VAL A 1 183 ? 19.906 -5.559 -10.343 1.00 62.09 183 VAL A N 1
ATOM 1425 C CA . VAL A 1 183 ? 19.492 -4.424 -9.523 1.00 62.09 183 VAL A CA 1
ATOM 1426 C C . VAL A 1 183 ? 20.272 -4.473 -8.210 1.00 62.09 183 VAL A C 1
ATOM 1428 O O . VAL A 1 183 ? 20.136 -5.418 -7.435 1.00 62.09 183 VAL A O 1
ATOM 1431 N N . CYS A 1 184 ? 21.112 -3.471 -7.968 1.00 63.00 184 CYS A N 1
ATOM 1432 C CA . CYS A 1 184 ? 21.776 -3.238 -6.692 1.00 63.00 184 CYS A CA 1
ATOM 1433 C C . CYS A 1 184 ? 21.132 -2.017 -6.035 1.00 63.00 184 CYS A C 1
ATOM 1435 O O . CYS A 1 184 ? 21.121 -0.937 -6.612 1.00 63.00 184 CYS A O 1
ATOM 1437 N N . SER A 1 185 ? 20.601 -2.153 -4.826 1.00 67.19 185 SER A N 1
ATOM 1438 C CA . SER A 1 185 ? 20.180 -0.988 -4.050 1.00 67.19 185 SER A CA 1
ATOM 1439 C C . SER A 1 185 ? 20.278 -1.296 -2.560 1.00 67.19 185 SER A C 1
ATOM 1441 O O . SER A 1 185 ? 20.002 -2.417 -2.137 1.00 67.19 185 SER A O 1
ATOM 1443 N N . GLU A 1 186 ? 20.689 -0.304 -1.770 1.00 76.00 186 GLU A N 1
ATOM 1444 C CA . GLU A 1 186 ? 20.851 -0.384 -0.309 1.00 76.00 186 GLU A CA 1
ATOM 1445 C C . GLU A 1 186 ? 19.492 -0.256 0.410 1.00 76.00 186 GLU A C 1
ATOM 1447 O O . GLU A 1 186 ? 19.294 0.565 1.307 1.00 76.00 186 GLU A O 1
ATOM 1452 N N . TRP A 1 187 ? 18.511 -1.057 -0.012 1.00 82.62 187 TRP A N 1
ATOM 1453 C CA . TRP A 1 187 ? 17.130 -0.998 0.476 1.00 82.62 187 TRP A CA 1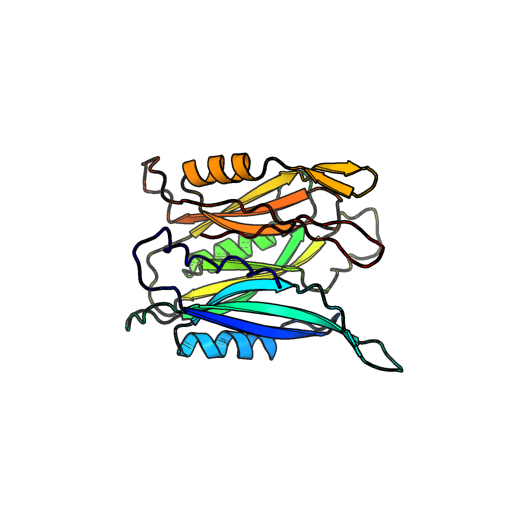
ATOM 1454 C C . TRP A 1 187 ? 17.009 -1.222 1.983 1.00 82.62 187 TRP A C 1
ATOM 1456 O O . TRP A 1 187 ? 16.168 -0.595 2.622 1.00 82.62 187 TRP A O 1
ATOM 1466 N N . ALA A 1 188 ? 17.866 -2.067 2.561 1.00 83.38 188 ALA A N 1
ATOM 1467 C CA . ALA A 1 188 ? 17.868 -2.338 3.995 1.00 83.38 188 ALA A CA 1
ATOM 1468 C C . ALA A 1 188 ? 18.152 -1.080 4.822 1.00 83.38 188 ALA A C 1
ATOM 1470 O O . ALA A 1 188 ? 17.387 -0.773 5.732 1.00 83.38 188 ALA A O 1
ATOM 1471 N N . SER A 1 189 ? 19.186 -0.309 4.470 1.00 85.38 189 SER A N 1
ATOM 1472 C CA . SER A 1 189 ? 19.522 0.925 5.189 1.00 85.38 189 SER A CA 1
ATOM 1473 C C . SER A 1 189 ? 18.438 1.992 5.043 1.00 85.38 189 SER A C 1
ATOM 1475 O O . SER A 1 189 ? 18.124 2.683 6.012 1.00 85.38 189 SER A O 1
ATOM 1477 N N . PHE A 1 190 ? 17.828 2.109 3.857 1.00 87.38 190 PHE A N 1
ATOM 1478 C CA . PHE A 1 190 ? 16.702 3.022 3.653 1.00 87.38 190 PHE A CA 1
ATOM 1479 C C . PHE A 1 190 ? 15.468 2.620 4.462 1.00 87.38 190 PHE A C 1
ATOM 1481 O O . PHE A 1 190 ? 14.837 3.484 5.074 1.00 87.38 190 PHE A O 1
ATOM 1488 N N . LEU A 1 191 ? 15.126 1.329 4.486 1.00 88.81 191 LEU A N 1
ATOM 1489 C CA . LEU A 1 191 ? 14.018 0.827 5.292 1.00 88.81 191 LEU A CA 1
ATOM 1490 C C . LEU A 1 191 ? 14.276 1.102 6.771 1.00 88.81 191 LEU A C 1
ATOM 1492 O O . LEU A 1 191 ? 13.459 1.743 7.427 1.00 88.81 191 LEU A O 1
ATOM 1496 N N . GLU A 1 192 ? 15.429 0.659 7.268 1.00 87.62 192 GLU A N 1
ATOM 1497 C CA . GLU A 1 192 ? 15.829 0.795 8.662 1.00 87.62 192 GLU A CA 1
ATOM 1498 C C . GLU A 1 192 ? 15.727 2.256 9.115 1.00 87.62 192 GLU A C 1
ATOM 1500 O O . GLU A 1 192 ? 15.005 2.555 10.066 1.00 87.62 192 GLU A O 1
ATOM 1505 N N . MET A 1 193 ? 16.356 3.186 8.392 1.00 89.12 193 MET A N 1
ATOM 1506 C CA . MET A 1 193 ? 16.351 4.613 8.730 1.00 89.12 193 MET A CA 1
ATOM 1507 C C . MET A 1 193 ? 14.937 5.194 8.897 1.00 89.12 193 MET A C 1
ATOM 1509 O O . MET A 1 193 ? 14.732 6.066 9.744 1.00 89.12 193 MET A O 1
ATOM 1513 N N . ASN A 1 194 ? 13.968 4.737 8.104 1.00 89.44 194 ASN A N 1
ATOM 1514 C CA . ASN A 1 194 ? 12.581 5.187 8.200 1.00 89.44 194 ASN A CA 1
ATOM 1515 C C . ASN A 1 194 ? 11.829 4.512 9.355 1.00 89.44 194 ASN A C 1
ATOM 1517 O O . ASN A 1 194 ? 11.139 5.195 10.112 1.00 89.44 194 ASN A O 1
ATOM 1521 N N . LEU A 1 195 ? 12.021 3.206 9.565 1.00 88.69 195 LEU A N 1
ATOM 1522 C CA . LEU A 1 195 ? 11.433 2.493 10.707 1.00 88.69 195 LEU A CA 1
ATOM 1523 C C . LEU A 1 195 ? 11.882 3.106 12.047 1.00 88.69 195 LEU A C 1
ATOM 1525 O O . LEU A 1 195 ? 11.057 3.307 12.942 1.00 88.69 195 LEU A O 1
ATOM 1529 N N . TRP A 1 196 ? 13.160 3.497 12.161 1.00 86.00 196 TRP A N 1
ATOM 1530 C CA . TRP A 1 196 ? 13.707 4.203 13.332 1.00 86.00 196 TRP A CA 1
ATOM 1531 C C . TRP A 1 196 ? 13.057 5.569 13.588 1.00 86.00 196 TRP A C 1
ATOM 1533 O O . TRP A 1 196 ? 13.041 6.032 14.727 1.00 86.00 196 TRP A O 1
ATOM 1543 N N . GLN A 1 197 ? 12.498 6.207 12.557 1.00 85.75 197 GLN A N 1
ATOM 1544 C CA . GLN A 1 197 ? 11.749 7.464 12.670 1.00 85.75 197 GLN A CA 1
ATOM 1545 C C . GLN A 1 197 ? 10.268 7.248 13.015 1.00 85.75 197 GLN A C 1
ATOM 1547 O O . GLN A 1 197 ? 9.506 8.209 13.064 1.00 85.75 197 GLN A O 1
ATOM 1552 N N . GLY A 1 198 ? 9.842 6.001 13.245 1.00 85.75 198 GLY A N 1
ATOM 1553 C CA . GLY A 1 198 ? 8.436 5.677 13.480 1.00 85.75 198 GLY A CA 1
ATOM 1554 C C . GLY A 1 198 ? 7.596 5.694 12.202 1.00 85.75 198 GLY A C 1
ATOM 1555 O O . GLY A 1 198 ? 6.379 5.829 12.281 1.00 85.75 198 GLY A O 1
ATOM 1556 N N . LEU A 1 199 ? 8.221 5.556 11.029 1.00 89.44 199 LEU A N 1
ATOM 1557 C CA . LEU A 1 199 ? 7.523 5.431 9.753 1.00 89.44 199 LEU A CA 1
ATOM 1558 C C . LEU A 1 199 ? 7.354 3.955 9.398 1.00 89.44 199 LEU A C 1
ATOM 1560 O O . LEU A 1 199 ? 8.338 3.233 9.268 1.00 89.44 199 LEU A O 1
ATOM 1564 N N . ARG A 1 200 ? 6.117 3.498 9.196 1.00 90.25 200 ARG A N 1
ATOM 1565 C CA . ARG A 1 200 ? 5.821 2.131 8.746 1.00 90.25 200 ARG A CA 1
ATOM 1566 C C . ARG A 1 200 ? 5.776 2.084 7.227 1.00 90.25 200 ARG A C 1
ATOM 1568 O O . ARG A 1 200 ? 5.036 2.857 6.628 1.00 90.25 200 ARG A O 1
ATOM 1575 N N . LEU A 1 201 ? 6.509 1.164 6.602 1.00 91.88 201 LEU A N 1
ATOM 1576 C CA . LEU A 1 201 ? 6.374 0.922 5.163 1.00 91.88 201 LEU A CA 1
ATOM 1577 C C . LEU A 1 201 ? 4.980 0.345 4.858 1.00 91.88 201 LEU A C 1
ATOM 1579 O O . LEU A 1 201 ? 4.543 -0.605 5.506 1.00 91.88 201 LEU A O 1
ATOM 1583 N N . VAL A 1 202 ? 4.291 0.929 3.881 1.00 91.38 202 VAL A N 1
ATOM 1584 C CA . VAL A 1 202 ? 2.971 0.497 3.401 1.00 91.38 202 VAL A CA 1
ATOM 1585 C C . VAL A 1 202 ? 3.103 -0.225 2.072 1.00 91.38 202 VAL A C 1
ATOM 1587 O O . VAL A 1 202 ? 2.628 -1.347 1.942 1.00 91.38 202 VAL A O 1
ATOM 1590 N N . ASP A 1 203 ? 3.757 0.412 1.100 1.00 90.62 203 ASP A N 1
ATOM 1591 C CA . ASP A 1 203 ? 3.867 -0.118 -0.254 1.00 90.62 203 ASP A CA 1
ATOM 1592 C C . ASP A 1 203 ? 5.097 0.431 -0.988 1.00 90.62 203 ASP A C 1
ATOM 1594 O O . ASP A 1 203 ? 5.660 1.464 -0.607 1.00 90.62 203 ASP A O 1
ATOM 1598 N N . ILE A 1 204 ? 5.505 -0.248 -2.059 1.00 88.00 204 ILE A N 1
ATOM 1599 C CA . ILE A 1 204 ? 6.569 0.186 -2.963 1.00 88.00 204 ILE A CA 1
ATOM 1600 C C . ILE A 1 204 ? 6.055 0.147 -4.392 1.00 88.00 204 ILE A C 1
ATOM 1602 O O . ILE A 1 204 ? 5.810 -0.908 -4.972 1.00 88.00 204 ILE A O 1
ATOM 1606 N N . PHE A 1 205 ? 5.996 1.323 -4.999 1.00 85.00 205 PHE A N 1
ATOM 1607 C CA . PHE A 1 205 ? 5.632 1.478 -6.393 1.00 85.00 205 PHE A CA 1
ATOM 1608 C C . PHE A 1 205 ? 6.881 1.592 -7.264 1.00 85.00 205 PHE A C 1
ATOM 1610 O O . PHE A 1 205 ? 7.771 2.397 -6.995 1.00 85.00 205 PHE A O 1
ATOM 1617 N N . ILE A 1 206 ? 6.944 0.813 -8.340 1.00 80.62 206 ILE A N 1
ATOM 1618 C CA . ILE A 1 206 ? 8.055 0.857 -9.297 1.00 80.62 206 ILE A CA 1
ATOM 1619 C C . ILE A 1 206 ? 7.632 1.716 -10.491 1.00 80.62 206 ILE A C 1
ATOM 1621 O O . ILE A 1 206 ? 6.746 1.317 -11.254 1.00 80.62 206 ILE A O 1
ATOM 1625 N N . ASP A 1 207 ? 8.275 2.872 -10.681 1.00 72.81 207 ASP A N 1
ATOM 1626 C CA . ASP A 1 207 ? 8.039 3.710 -11.859 1.00 72.81 207 ASP A CA 1
ATOM 1627 C C . ASP A 1 207 ? 8.781 3.122 -13.068 1.00 72.81 207 ASP A C 1
ATOM 1629 O O . ASP A 1 207 ? 9.986 3.288 -13.245 1.00 72.81 207 ASP A O 1
ATOM 1633 N N . LYS A 1 208 ? 8.044 2.427 -13.938 1.00 68.31 208 LYS A N 1
ATOM 1634 C CA . LYS A 1 208 ? 8.601 1.839 -15.168 1.00 68.31 208 LYS A CA 1
ATOM 1635 C C . LYS A 1 208 ? 8.847 2.864 -16.276 1.00 68.31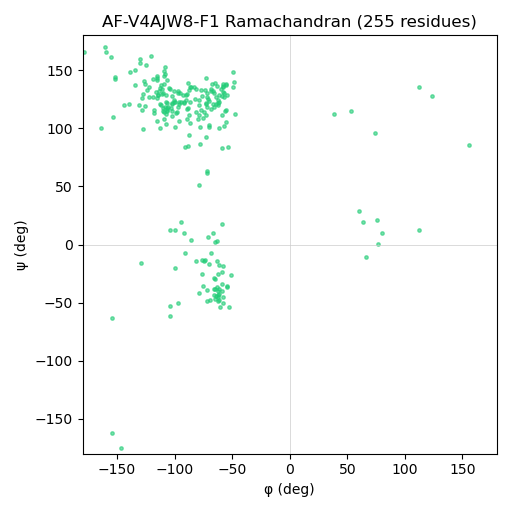 208 LYS A C 1
ATOM 1637 O O . LYS A 1 208 ? 9.476 2.526 -17.276 1.00 68.31 208 LYS A O 1
ATOM 1642 N N . SER A 1 209 ? 8.312 4.081 -16.152 1.00 62.72 209 SER A N 1
ATOM 1643 C CA . SER A 1 209 ? 8.447 5.117 -17.183 1.00 62.72 209 SER A CA 1
ATOM 1644 C C . SER A 1 209 ? 9.834 5.759 -17.181 1.00 62.72 209 SER A C 1
ATOM 1646 O O . SER A 1 209 ? 10.304 6.229 -18.218 1.00 62.72 209 SER A O 1
ATOM 1648 N N . ASN A 1 210 ? 10.514 5.727 -16.037 1.00 58.81 210 ASN A N 1
ATOM 1649 C CA . ASN A 1 210 ? 11.865 6.221 -15.865 1.00 58.81 210 ASN A CA 1
ATOM 1650 C C . ASN A 1 210 ? 12.676 5.084 -15.240 1.00 58.81 210 ASN A C 1
ATOM 1652 O O . ASN A 1 210 ? 12.570 4.812 -14.050 1.00 58.81 210 ASN A O 1
ATOM 1656 N N . VAL A 1 211 ? 13.433 4.377 -16.082 1.00 56.03 211 VAL A N 1
ATOM 1657 C CA . VAL A 1 211 ? 14.328 3.290 -15.670 1.00 56.03 211 VAL A CA 1
ATOM 1658 C C . VAL A 1 211 ? 15.143 3.778 -14.470 1.00 56.03 211 VAL A C 1
ATOM 1660 O O . VAL A 1 211 ? 15.954 4.680 -14.669 1.00 56.03 211 VAL A O 1
ATOM 1663 N N . ALA A 1 212 ? 14.910 3.190 -13.285 1.00 58.50 212 ALA A N 1
ATOM 1664 C CA . ALA A 1 212 ? 15.693 3.319 -12.045 1.00 58.50 212 ALA A CA 1
ATOM 1665 C C . ALA A 1 212 ? 15.069 4.034 -10.822 1.00 58.50 212 ALA A C 1
ATOM 1667 O O . ALA A 1 212 ? 15.823 4.258 -9.886 1.00 58.50 212 ALA A O 1
ATOM 1668 N N . ASP A 1 213 ? 13.768 4.337 -10.721 1.00 75.75 213 ASP A N 1
ATOM 1669 C CA . ASP A 1 213 ? 13.218 4.904 -9.466 1.00 75.75 213 ASP A CA 1
ATOM 1670 C C . ASP A 1 213 ? 12.077 4.059 -8.867 1.00 75.75 213 ASP A C 1
ATOM 1672 O O . ASP A 1 213 ? 11.151 3.618 -9.553 1.00 75.75 213 ASP A O 1
ATOM 1676 N N . THR A 1 214 ? 12.133 3.847 -7.550 1.00 82.94 214 THR A N 1
ATOM 1677 C CA . THR A 1 214 ? 11.016 3.310 -6.756 1.00 82.94 214 THR A CA 1
ATOM 1678 C C . THR A 1 214 ? 10.449 4.402 -5.865 1.00 82.94 214 THR A C 1
ATOM 1680 O O . THR A 1 214 ? 11.186 5.248 -5.370 1.00 82.94 214 THR A O 1
ATOM 1683 N N . ILE A 1 215 ? 9.141 4.400 -5.649 1.00 86.50 215 ILE A N 1
ATOM 1684 C CA . ILE A 1 215 ? 8.466 5.304 -4.723 1.00 86.50 215 ILE A CA 1
ATOM 1685 C C . ILE A 1 215 ? 7.993 4.463 -3.550 1.00 86.50 215 ILE A C 1
ATOM 1687 O O . ILE A 1 215 ? 7.161 3.572 -3.712 1.00 86.50 215 ILE A O 1
ATOM 1691 N N . TRP A 1 216 ? 8.546 4.733 -2.378 1.00 90.69 216 TRP A N 1
ATOM 1692 C CA . TRP A 1 216 ? 8.187 4.049 -1.147 1.00 90.69 216 TRP A CA 1
ATOM 1693 C C . TRP A 1 216 ? 7.138 4.873 -0.417 1.00 90.69 216 TRP A C 1
ATOM 1695 O O . TRP A 1 216 ? 7.300 6.084 -0.235 1.00 90.69 216 TRP A O 1
ATOM 1705 N N . PHE A 1 217 ? 6.062 4.210 -0.015 1.00 91.56 217 PHE A N 1
ATOM 1706 C CA . PHE A 1 217 ? 4.951 4.796 0.718 1.00 91.56 217 PHE A CA 1
ATOM 1707 C C . PHE A 1 217 ? 5.091 4.404 2.173 1.00 91.56 217 PHE A C 1
ATOM 1709 O O . PHE A 1 217 ? 4.986 3.229 2.516 1.00 91.56 217 PHE A O 1
ATOM 1716 N N . PHE A 1 218 ? 5.314 5.389 3.024 1.00 92.50 218 PHE A N 1
ATOM 1717 C CA . PHE A 1 218 ? 5.354 5.218 4.463 1.00 92.50 218 PHE A CA 1
ATOM 1718 C C . PHE A 1 218 ? 4.125 5.845 5.112 1.00 92.50 218 PHE A C 1
ATOM 1720 O O . PHE A 1 218 ? 3.579 6.818 4.594 1.00 92.50 218 PHE A O 1
ATOM 1727 N N . GLU A 1 219 ? 3.723 5.327 6.267 1.00 92.06 219 GLU A N 1
ATOM 1728 C CA . GLU A 1 219 ? 2.699 5.931 7.116 1.00 92.06 219 GLU A CA 1
ATOM 1729 C C . GLU A 1 219 ? 3.202 6.180 8.541 1.00 92.06 219 GLU A C 1
ATOM 1731 O O . GLU A 1 219 ? 4.059 5.458 9.055 1.00 92.06 219 GLU A O 1
ATOM 1736 N N . THR A 1 220 ? 2.592 7.158 9.203 1.00 90.19 220 THR A N 1
ATOM 1737 C CA . THR A 1 220 ? 2.638 7.345 10.656 1.00 90.19 220 THR A CA 1
ATOM 1738 C C . THR A 1 220 ? 1.223 7.540 11.210 1.00 90.19 220 THR A C 1
ATOM 1740 O O . THR A 1 220 ? 0.298 7.869 10.465 1.00 90.19 220 THR A O 1
ATOM 1743 N N . ILE A 1 221 ? 1.036 7.301 12.509 1.00 85.75 221 ILE A N 1
ATOM 1744 C CA . ILE A 1 221 ? -0.240 7.474 13.219 1.00 85.75 221 ILE A CA 1
ATOM 1745 C C . ILE A 1 221 ? -0.085 8.692 14.133 1.00 85.75 221 ILE A C 1
ATOM 1747 O O . ILE A 1 221 ? 0.625 8.575 15.120 1.00 85.75 221 ILE A O 1
ATOM 1751 N N . ASP A 1 222 ? -0.745 9.809 13.793 1.00 69.31 222 ASP A N 1
ATOM 1752 C CA . ASP A 1 222 ? -0.766 11.119 14.490 1.00 69.31 222 ASP A CA 1
ATOM 1753 C C . ASP A 1 222 ? 0.589 11.585 15.103 1.00 69.31 222 ASP A C 1
ATOM 1755 O O . ASP A 1 222 ? 1.030 11.055 16.123 1.00 69.31 222 ASP A O 1
ATOM 1759 N N . PRO A 1 223 ? 1.231 12.655 14.595 1.00 56.03 223 PRO A N 1
ATOM 1760 C CA . PRO A 1 223 ? 2.554 13.111 15.053 1.00 56.03 223 PRO A CA 1
ATOM 1761 C C . PRO A 1 223 ? 2.623 13.609 16.514 1.00 56.03 223 PRO A C 1
ATOM 1763 O O . PRO A 1 223 ? 3.682 14.045 16.957 1.00 56.03 223 PRO A O 1
ATOM 1766 N N . LYS A 1 224 ? 1.528 13.569 17.291 1.00 53.31 224 LYS A N 1
ATOM 1767 C CA . LYS A 1 224 ? 1.469 14.082 18.677 1.00 53.31 224 LYS A CA 1
ATOM 1768 C C . LYS A 1 224 ? 2.283 13.297 19.707 1.00 53.31 224 LYS A C 1
ATOM 1770 O O . LYS A 1 224 ? 2.377 13.733 20.855 1.00 53.31 224 LYS A O 1
ATOM 1775 N N . THR A 1 225 ? 2.861 12.158 19.352 1.00 52.06 225 THR A N 1
ATOM 1776 C CA . THR A 1 225 ? 3.816 11.469 20.224 1.00 52.06 225 THR A CA 1
ATOM 1777 C C . THR A 1 225 ? 5.223 12.001 19.965 1.00 52.06 225 THR A C 1
ATOM 1779 O O . THR A 1 225 ? 5.931 11.489 19.109 1.00 52.06 225 THR A O 1
ATOM 1782 N N . ASP A 1 226 ? 5.643 12.993 20.759 1.00 52.16 226 ASP A N 1
ATOM 1783 C CA . ASP A 1 226 ? 6.998 13.590 20.834 1.00 52.16 226 ASP A CA 1
ATOM 1784 C C . ASP A 1 226 ? 8.135 12.586 21.184 1.00 52.16 226 ASP A C 1
ATOM 1786 O O . ASP A 1 226 ? 9.219 12.962 21.635 1.00 52.16 226 ASP A O 1
ATOM 1790 N N . GLY A 1 227 ? 7.911 11.280 21.031 1.00 56.03 227 GLY A N 1
ATOM 1791 C CA . GLY A 1 227 ? 8.855 10.230 21.384 1.00 56.03 227 GLY A CA 1
ATOM 1792 C C . GLY A 1 227 ? 9.448 9.565 20.149 1.00 56.03 227 GLY A C 1
ATOM 1793 O O . GLY A 1 227 ? 8.738 8.878 19.424 1.00 56.03 227 GLY A O 1
ATOM 1794 N N . ILE A 1 228 ? 10.770 9.665 19.983 1.00 57.69 228 ILE A N 1
ATOM 1795 C CA . ILE A 1 228 ? 11.571 8.827 19.070 1.00 57.69 228 ILE A CA 1
ATOM 1796 C C . ILE A 1 228 ? 11.650 7.410 19.661 1.00 57.69 228 ILE A C 1
ATOM 1798 O O . ILE A 1 228 ? 12.707 6.943 20.084 1.00 57.69 228 ILE A O 1
ATOM 1802 N N . THR A 1 229 ? 10.507 6.747 19.813 1.00 61.06 229 THR A N 1
ATOM 1803 C CA . THR A 1 229 ? 10.473 5.335 20.191 1.00 61.06 229 THR A CA 1
ATOM 1804 C C . THR A 1 229 ? 10.313 4.544 18.902 1.00 61.06 229 THR A C 1
ATOM 1806 O O . THR A 1 229 ? 9.302 4.733 18.227 1.00 61.06 229 THR A O 1
ATOM 1809 N N . PRO A 1 230 ? 11.274 3.682 18.531 1.00 62.94 230 PRO A N 1
ATOM 1810 C CA . PRO A 1 230 ? 11.119 2.798 17.384 1.00 62.94 230 PRO A CA 1
ATOM 1811 C C . PRO A 1 230 ? 9.853 1.960 17.578 1.00 62.94 230 PRO A C 1
ATOM 1813 O O . PRO A 1 230 ? 9.748 1.200 18.540 1.00 62.94 230 PRO A O 1
ATOM 1816 N N . MET A 1 231 ? 8.867 2.156 16.705 1.00 72.50 231 MET A N 1
ATOM 1817 C CA . MET A 1 231 ? 7.564 1.487 16.801 1.00 72.50 231 MET A CA 1
ATOM 1818 C C . MET A 1 231 ? 7.440 0.288 15.867 1.00 72.50 231 MET A C 1
ATOM 1820 O O . MET A 1 231 ? 6.578 -0.563 16.079 1.00 72.50 231 MET A O 1
ATOM 1824 N N . TYR A 1 232 ? 8.275 0.230 14.832 1.00 78.94 232 TYR A N 1
ATOM 1825 C CA . TYR A 1 232 ? 8.145 -0.736 13.755 1.00 78.94 232 TYR A CA 1
ATOM 1826 C C . TYR A 1 232 ? 9.448 -1.506 13.572 1.00 78.94 232 TYR A C 1
ATOM 1828 O O . TYR A 1 232 ? 10.535 -0.932 13.599 1.00 78.94 232 TYR A O 1
ATOM 1836 N N . GLU A 1 233 ? 9.314 -2.811 13.370 1.00 76.38 233 GLU A N 1
ATOM 1837 C CA . GLU A 1 233 ? 10.380 -3.701 12.925 1.00 76.38 233 GLU A CA 1
ATOM 1838 C C . GLU A 1 233 ? 10.070 -4.117 11.483 1.00 76.38 233 GLU A C 1
ATOM 1840 O O . GLU A 1 233 ? 8.908 -4.183 11.079 1.00 76.38 233 GLU A O 1
ATOM 1845 N N . GLY A 1 234 ? 11.104 -4.365 10.689 1.00 76.06 234 GLY A N 1
ATOM 1846 C CA . GLY A 1 234 ? 10.949 -4.839 9.325 1.00 76.06 234 GLY A CA 1
ATOM 1847 C C . GLY A 1 234 ? 12.157 -5.657 8.916 1.00 76.06 234 GLY A C 1
ATOM 1848 O O . GLY A 1 234 ? 13.285 -5.367 9.309 1.00 76.06 234 GLY A O 1
ATOM 1849 N N . THR A 1 235 ? 11.914 -6.696 8.125 1.00 74.50 235 THR A N 1
ATOM 1850 C CA . THR A 1 235 ? 12.971 -7.535 7.557 1.00 74.50 235 THR A CA 1
ATOM 1851 C C . THR A 1 235 ? 12.990 -7.367 6.046 1.00 74.50 235 THR A C 1
ATOM 1853 O O . THR A 1 235 ? 11.959 -7.534 5.392 1.00 74.50 235 THR A O 1
ATOM 1856 N N . VAL A 1 236 ? 14.166 -7.077 5.486 1.00 73.38 236 VAL A N 1
ATOM 1857 C CA . VAL A 1 236 ? 14.400 -7.172 4.041 1.00 7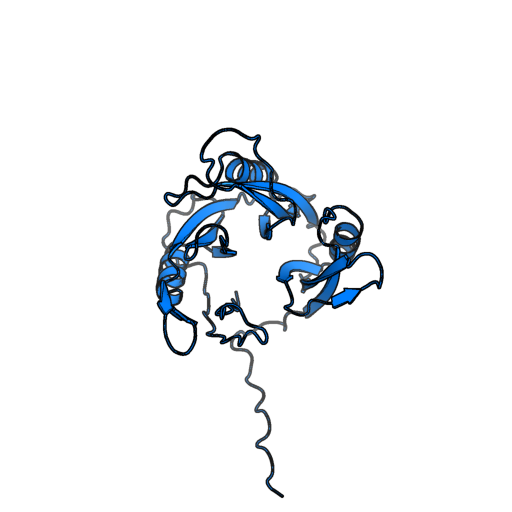3.38 236 VAL A CA 1
ATOM 1858 C C . VAL A 1 236 ? 14.815 -8.599 3.718 1.00 73.38 236 VAL A C 1
ATOM 1860 O O . VAL A 1 236 ? 15.782 -9.115 4.278 1.00 73.38 236 VAL A O 1
ATOM 1863 N N . VAL A 1 237 ? 14.064 -9.245 2.829 1.00 66.69 237 VAL A N 1
ATOM 1864 C CA . VAL A 1 237 ? 14.398 -10.571 2.313 1.00 66.69 237 VAL A CA 1
ATOM 1865 C C . VAL A 1 237 ? 14.879 -10.419 0.880 1.00 66.69 237 VAL A C 1
ATOM 1867 O O . VAL A 1 237 ? 14.111 -10.034 -0.003 1.00 66.69 237 VAL A O 1
ATOM 1870 N N . ASP A 1 238 ? 16.145 -10.751 0.649 1.00 63.56 238 ASP A N 1
ATOM 1871 C CA . ASP A 1 238 ? 16.708 -10.769 -0.695 1.00 63.56 238 ASP A CA 1
ATOM 1872 C C . ASP A 1 238 ? 16.082 -11.908 -1.505 1.00 63.56 238 ASP A C 1
ATOM 1874 O O . ASP A 1 238 ? 16.263 -13.091 -1.194 1.00 63.56 238 ASP A O 1
ATOM 1878 N N . HIS A 1 239 ? 15.359 -11.560 -2.572 1.00 55.94 239 HIS A N 1
ATOM 1879 C CA . HIS A 1 239 ? 14.787 -12.531 -3.494 1.00 55.94 239 HIS A CA 1
ATOM 1880 C C . HIS A 1 239 ? 15.214 -12.250 -4.940 1.00 55.94 239 HIS A C 1
ATOM 1882 O O . HIS A 1 239 ? 14.903 -11.220 -5.542 1.00 55.94 239 HIS A O 1
ATOM 1888 N N . CYS A 1 240 ? 15.901 -13.224 -5.538 1.00 52.75 240 CYS A N 1
ATOM 1889 C CA . CYS A 1 240 ? 16.304 -13.175 -6.938 1.00 52.75 240 CYS A CA 1
ATOM 1890 C C . CYS A 1 240 ? 15.197 -13.765 -7.819 1.00 52.75 240 CYS A C 1
ATOM 1892 O O . CYS A 1 240 ? 14.878 -14.950 -7.709 1.00 52.75 240 CYS A O 1
ATOM 1894 N N . ILE A 1 241 ? 14.619 -12.955 -8.710 1.00 50.97 241 ILE A N 1
ATOM 1895 C CA . ILE A 1 241 ? 13.697 -13.443 -9.739 1.00 50.97 241 ILE A CA 1
ATOM 1896 C C . ILE A 1 241 ? 14.453 -13.500 -11.065 1.00 50.97 241 ILE A C 1
ATOM 1898 O O . ILE A 1 241 ? 14.948 -12.495 -11.566 1.00 50.97 241 ILE A O 1
ATOM 1902 N N . THR A 1 242 ? 14.521 -14.690 -11.659 1.00 46.72 242 THR A N 1
ATOM 1903 C CA . THR A 1 242 ? 14.977 -14.849 -13.044 1.00 46.72 242 THR A CA 1
ATOM 1904 C C . THR A 1 242 ? 13.772 -14.692 -13.964 1.00 46.72 242 THR A C 1
ATOM 1906 O O . THR A 1 242 ? 12.891 -15.552 -13.959 1.00 46.72 242 THR A O 1
ATOM 1909 N N . LEU A 1 243 ? 13.710 -13.615 -14.752 1.00 46.03 243 LEU A N 1
ATOM 1910 C CA . LEU A 1 243 ? 12.669 -13.485 -15.772 1.00 46.03 243 LEU A CA 1
ATOM 1911 C C . LEU A 1 243 ? 13.010 -14.401 -16.958 1.00 46.03 243 LEU A C 1
ATOM 1913 O O . LEU A 1 243 ? 13.963 -14.160 -17.700 1.00 46.03 243 LEU A O 1
ATOM 1917 N N . GLN A 1 244 ? 12.251 -15.486 -17.117 1.00 38.28 244 GLN A N 1
ATOM 1918 C CA . GLN A 1 244 ? 12.262 -16.299 -18.333 1.00 38.28 244 GLN A CA 1
ATOM 1919 C C . GLN A 1 244 ? 11.429 -15.572 -19.385 1.00 38.28 244 GLN A C 1
ATOM 1921 O O . GLN A 1 244 ? 10.225 -15.765 -19.420 1.00 38.28 244 GLN A O 1
ATOM 1926 N N . ASP A 1 245 ? 12.060 -14.656 -20.123 1.00 36.81 245 ASP A N 1
ATOM 1927 C CA . ASP A 1 245 ? 11.734 -14.246 -21.501 1.00 36.81 245 ASP A CA 1
ATOM 1928 C C . ASP A 1 245 ? 12.264 -12.829 -21.764 1.00 36.81 245 ASP A C 1
ATOM 1930 O O . ASP A 1 245 ? 11.570 -11.828 -21.622 1.00 36.81 245 ASP A O 1
ATOM 1934 N N . GLY A 1 246 ? 13.534 -12.745 -22.167 1.00 33.91 246 GLY A N 1
ATOM 1935 C CA . GLY A 1 246 ? 14.051 -11.684 -23.040 1.00 33.91 246 GLY A CA 1
ATOM 1936 C C . GLY A 1 246 ? 14.108 -10.230 -22.550 1.00 33.91 246 GLY A C 1
ATOM 1937 O O . GLY A 1 246 ? 14.760 -9.445 -23.230 1.00 33.91 246 GLY A O 1
ATOM 1938 N N . PHE A 1 247 ? 13.515 -9.843 -21.418 1.00 29.28 247 PHE A N 1
ATOM 1939 C CA . PHE A 1 247 ? 13.621 -8.482 -20.880 1.00 29.28 247 PHE A CA 1
ATOM 1940 C C . PHE A 1 247 ? 13.673 -8.458 -19.345 1.00 29.28 247 PHE A C 1
ATOM 1942 O O . PHE A 1 247 ? 12.733 -8.878 -18.686 1.00 29.28 247 PHE A O 1
ATOM 1949 N N . SER A 1 248 ? 14.791 -7.913 -18.850 1.00 33.50 248 SER A N 1
ATOM 1950 C CA . SER A 1 248 ? 15.098 -7.313 -17.538 1.00 33.50 248 SER A CA 1
ATOM 1951 C C . SER A 1 248 ? 14.812 -8.090 -16.249 1.00 33.50 248 SER A C 1
ATOM 1953 O O . SER A 1 248 ? 13.673 -8.309 -15.875 1.00 33.50 248 SER A O 1
ATOM 1955 N N . ALA A 1 249 ? 15.856 -8.446 -15.497 1.00 27.88 249 ALA A N 1
ATOM 1956 C CA . ALA A 1 249 ? 15.707 -9.049 -14.175 1.00 27.88 249 ALA A CA 1
ATOM 1957 C C . ALA A 1 249 ? 15.202 -8.017 -13.151 1.00 27.88 249 ALA A C 1
ATOM 1959 O O . ALA A 1 249 ? 15.827 -6.981 -12.935 1.00 27.88 249 ALA A O 1
ATOM 1960 N N . SER A 1 250 ? 14.099 -8.325 -12.473 1.00 35.84 250 SER A N 1
ATOM 1961 C CA . SER A 1 250 ? 13.630 -7.562 -11.317 1.00 35.84 250 SER A CA 1
ATOM 1962 C C . SER A 1 250 ? 13.978 -8.310 -10.033 1.00 35.84 250 SER A C 1
ATOM 1964 O O . SER A 1 250 ? 13.531 -9.441 -9.838 1.00 35.84 250 SER A O 1
ATOM 1966 N N . CYS A 1 251 ? 14.730 -7.685 -9.128 1.00 32.12 251 CYS A N 1
ATOM 1967 C CA . CYS A 1 251 ? 14.794 -8.139 -7.741 1.00 32.12 251 CYS A CA 1
ATOM 1968 C C . CYS A 1 251 ? 13.396 -7.987 -7.128 1.00 32.12 251 CYS A C 1
ATOM 1970 O O . CYS A 1 251 ? 12.822 -6.899 -7.147 1.00 32.12 251 CYS A O 1
ATOM 1972 N N . GLY A 1 252 ? 12.829 -9.094 -6.650 1.00 32.38 252 GLY A N 1
ATOM 1973 C CA . GLY A 1 252 ? 11.582 -9.068 -5.896 1.00 32.38 252 GLY A CA 1
ATOM 1974 C C . GLY A 1 252 ? 11.899 -8.734 -4.448 1.00 32.38 252 GLY A C 1
ATOM 1975 O O . GLY A 1 252 ? 12.844 -9.283 -3.889 1.00 32.38 252 GLY A O 1
ATOM 1976 N N . LEU A 1 253 ? 11.123 -7.844 -3.848 1.00 35.91 253 LEU A N 1
ATOM 1977 C CA . LEU A 1 253 ? 11.138 -7.621 -2.409 1.00 35.91 253 LEU A CA 1
ATOM 1978 C C . LEU A 1 253 ? 9.956 -8.368 -1.799 1.00 35.91 253 LEU A C 1
ATOM 1980 O O . LEU A 1 253 ? 8.813 -8.113 -2.171 1.00 35.91 253 LEU A O 1
ATOM 1984 N N . GLU A 1 254 ? 10.221 -9.268 -0.855 1.00 34.22 254 GLU A N 1
ATOM 1985 C CA . GLU A 1 254 ? 9.197 -9.757 0.070 1.00 34.22 254 GLU A CA 1
ATOM 1986 C C . GLU A 1 254 ? 9.425 -9.045 1.405 1.00 34.22 254 GLU A C 1
ATOM 1988 O O . GLU A 1 254 ? 10.423 -9.290 2.085 1.00 34.22 254 GLU A O 1
ATOM 1993 N N . PHE A 1 255 ? 8.516 -8.143 1.776 1.00 37.72 255 PHE A N 1
ATOM 1994 C CA . PHE A 1 255 ? 8.502 -7.574 3.121 1.00 37.72 255 PHE A CA 1
ATOM 1995 C C . PHE A 1 255 ? 7.642 -8.449 4.016 1.00 37.72 255 PHE A C 1
ATOM 1997 O O . PHE A 1 255 ? 6.492 -8.753 3.696 1.00 37.72 255 PHE A O 1
ATOM 2004 N N . ARG A 1 256 ? 8.194 -8.821 5.167 1.00 33.38 256 ARG A N 1
ATOM 2005 C CA . ARG A 1 256 ? 7.409 -9.327 6.290 1.00 33.38 256 ARG A CA 1
ATOM 2006 C C . ARG A 1 256 ? 7.398 -8.237 7.353 1.00 33.38 256 ARG A C 1
ATOM 2008 O O . ARG A 1 256 ? 8.458 -7.900 7.881 1.00 33.38 256 ARG A O 1
ATOM 2015 N N . ILE A 1 257 ? 6.216 -7.663 7.565 1.00 33.06 257 ILE A N 1
ATOM 2016 C CA . ILE A 1 257 ? 5.883 -6.758 8.673 1.00 33.06 257 ILE A CA 1
ATOM 2017 C C . ILE A 1 257 ? 5.171 -7.591 9.733 1.00 33.06 257 ILE A C 1
ATOM 2019 O O . ILE A 1 257 ? 4.278 -8.377 9.332 1.00 33.06 257 ILE A O 1
#

Foldseek 3Di:
DDDDPDPDPDDDPDPDPDKDKDKDKDWDWQPDFCPDPVQCVQFVCLVVQWDFQDKAFDPDFDFDDPPDTGTTTIIITMIIHDDDDVQWRKGKDKDKDKAFDDPPPPGDPGVQVVLQVQLVQVKDWREKAFDSDFPDDDPDDDGGGMTMIITMTTGTPHDDPWRKHKDKDKFWWDFDDDPATDTDGPVVVVQVVQLLQQWAWRYWADDPSDPTIIITITMHTDPPPPDSDRPDDKDWDFAWDDDPDDDHTDTDTDIDD

Mean predicted aligned error: 12.06 Å

Sequence (257 aa):
MGNRPGHQHRESPYPGPSPDYRFINLEIGAGQEMMSRNVEALARHYNENFRLLCLNKTLSQTHSGMVSPTIKVPNQAINIYRSPNPNEVWRLQIEKSVIESCRTLQASSQLIKTMSTMSEQGGRLICIEETVQQVAHGTSGGSRGSIGVDVFFDMPTHPNPHIYEYHLQPIPMEIKAGSGETVCSEWASFLEMNLWQGLRLVDIFIDKSNVADTIWFFETIDPKTDGITPMYEGTVVDHCITLQDGFSASCGLEFRI

pLDDT: mean 71.35, std 19.19, range [27.88, 95.19]

Organism: Lottia gigantea (NCBI:txid225164)

Solvent-accessible surface area (backbone atoms only — not comparable to full-atom values): 15465 Å² total; per-residue (Å²): 137,81,82,76,83,75,84,74,83,75,74,72,95,61,97,66,82,78,83,50,75,47,81,44,82,40,80,42,50,68,71,53,77,71,81,47,76,59,50,51,62,58,42,58,40,34,82,75,35,29,40,77,56,46,76,42,81,48,90,60,76,44,83,45,66,97,88,59,72,48,44,32,48,35,29,38,36,36,25,36,57,47,85,84,48,98,77,64,47,59,42,74,44,77,44,82,39,42,44,44,63,48,101,62,84,58,64,24,76,57,36,57,46,52,52,47,61,39,8,77,63,30,23,41,77,31,40,70,42,78,42,72,50,74,63,80,72,75,98,70,78,91,74,69,59,47,43,25,27,40,39,32,26,49,27,47,80,39,96,56,92,56,43,52,47,77,49,78,43,81,44,72,40,44,69,47,84,61,105,55,55,42,65,51,63,72,56,60,62,57,50,49,62,38,17,54,71,40,32,41,82,54,40,77,41,74,46,80,90,50,90,43,42,29,40,36,34,28,35,36,72,56,88,84,63,92,59,90,54,66,76,53,75,76,48,82,44,93,40,88,45,81,61,91,69,98,64,75,45,52,68,47,79,52,76,56,118

Radius of gyration: 20.03 Å; Cα contacts (8 Å, |Δi|>4): 461; chains: 1; bounding box: 44×62×54 Å

Secondary structure (DSSP, 8-state):
-PPPPP---PPPSS-SPPPPEEEEEEEEETTS--TTHHHHHHHHGGGGTEEEEEEEE-S--EEE-SSS-EEEEEEEEEEEE-PPPTT--EEEEEEEEEEE--SS----HHHHHHHHHHHTTTPEEEEEEEEEEE----SSS-PPPEEEEEEEEEEESS-----EEEEEEEEE-EEEEESEEEEE--HHHHHHHHHTTTPEEEEEEEETTSTTEEEEEEEEE-TT----------EEEEEE---SSSS-PPEEEEEE-